Protein AF-A0A7R9U898-F1 (afdb_monomer)

Solvent-accessible surface area (backbone atoms only — not comparable to full-atom values): 15222 Å² total; per-residue (Å²): 130,81,53,74,74,53,30,48,31,47,65,43,50,52,34,41,43,41,56,64,50,46,52,57,54,66,48,64,79,53,58,57,95,91,36,80,57,96,66,88,34,61,46,77,67,46,58,69,45,66,84,69,72,97,46,80,83,50,76,76,49,80,68,76,80,86,44,70,46,44,35,54,50,41,27,48,43,41,51,29,46,49,24,60,43,44,36,68,60,40,59,40,87,90,77,69,43,72,75,40,64,53,30,80,33,74,36,70,40,35,67,65,62,96,55,75,70,51,43,49,35,12,48,56,56,24,55,72,77,61,23,36,78,83,74,71,72,52,92,79,70,74,68,47,44,39,80,76,72,40,49,43,67,58,44,33,48,53,42,50,76,46,41,81,68,35,66,76,64,44,73,33,45,73,66,73,80,78,72,92,57,98,76,66,77,86,62,68,85,53,50,63,56,49,50,52,52,51,51,51,50,52,51,50,52,50,52,53,51,50,52,53,52,50,52,51,53,51,51,51,51,52,40,62,74,68,69,63,83,81,80,58,75,72,72,62,49,57,64,54,50,53,52,53,52,53,57,54,53,58,58,53,59,60,62,74,74,109

Mean predicted aligned error: 15.47 Å

Sequence (258 aa):
VFTSSLRSLDPSGQVERVCTGERDWIDQCCWQDQKPTQLGRIVGEWTAAYDQKPSEDLENAALRPMTEARKNFLDSFVKAQMTVFEQPEEVNPQSGQVLTQDVSGWFFWNFKMETDIYREWDYLKGLQEGWIPRLPQQSKDNRMASEIFGSCDSIADEVYQHRHELLGVVKPFPPEAVDGDDNRIHADGQQGDYLARTMSTIIALAIVGCLCIIGVVYRMYYYHRMGDSRWSYERIKEPLRGARQAAHGAGEELKMSV

Secondary structure (DSSP, 8-state):
---HHHHT--HHHHHHHIIIIIHHHHHHTTEETTEE-SS---EEEE-S-SS----HHHHTS------HHHHHHHHHHHHHHHHHHTPPPEE-TTT--EEE-----EEES-S--S-GGGGGG-HHHHHHHTSS-----HHHH---HHHHH--HHHHHHHHHHTTTTTTTTS--SSPP---S-TT----HHHHHHHHHHHHHHHHHHHHHHHHHHHHHHHHHHHHHHTT-----THHHHHHHHHHHHHHHHHHHHTTS--

Radius of gyration: 27.64 Å; Cα contacts (8 Å, |Δi|>4): 246; chains: 1; bounding box: 56×44×92 Å

Foldseek 3Di:
DDDLVLLQDALLRLLVCLQPPVQVVQQPPADDPLDGDPDAAEAAEDWLDRNDDDDPVLLPPDQDDCDPLLLLSLLLSQLSNQQSQQDDFDADPVPRRTPGHGRPYYDYADCADPDSSPCRRHPVSNVVVVSHPDDDPCVPPVDGSCRVPNRSVVSSVVCVVCSVVNPPSRQHVVHPPPPVCPPDDPPPVVPVVVVVVVVVVVVVVVVVVVVVVVVVVVVVVVVVVVVPPDDDVVVVVVVVVVVVVVVVVVVVVVVVVD

Structure (mmCIF, N/CA/C/O backbone):
data_AF-A0A7R9U898-F1
#
_entry.id   AF-A0A7R9U898-F1
#
loop_
_atom_site.group_PDB
_atom_site.id
_atom_site.type_symbol
_atom_site.label_atom_id
_atom_site.label_alt_id
_atom_site.label_comp_id
_atom_site.label_asym_id
_atom_site.label_entity_id
_atom_site.label_seq_id
_atom_site.pdbx_PDB_ins_code
_atom_site.Cartn_x
_atom_site.Cartn_y
_atom_site.Cartn_z
_atom_site.occupancy
_atom_site.B_iso_or_equiv
_atom_site.auth_seq_id
_atom_site.auth_comp_id
_atom_site.auth_asym_id
_atom_site.auth_atom_id
_atom_site.pdbx_PDB_model_num
ATOM 1 N N . VAL A 1 1 ? -4.431 9.958 -2.697 1.00 48.97 1 VAL A N 1
ATOM 2 C CA . VAL A 1 1 ? -3.152 9.564 -2.063 1.00 48.97 1 VAL A CA 1
ATOM 3 C C . VAL A 1 1 ? -1.945 10.119 -2.839 1.00 48.97 1 VAL A C 1
ATOM 5 O O . VAL A 1 1 ? -1.052 9.389 -3.216 1.00 48.97 1 VAL A O 1
ATOM 8 N N . PHE A 1 2 ? -1.893 11.426 -3.130 1.00 55.31 2 PHE A N 1
ATOM 9 C CA . PHE A 1 2 ? -0.707 12.038 -3.762 1.00 55.31 2 PHE A CA 1
ATOM 10 C C . PHE A 1 2 ? -0.461 13.411 -3.155 1.00 55.31 2 PHE A C 1
ATOM 12 O O . PHE A 1 2 ? -0.766 14.444 -3.750 1.00 55.31 2 PHE A O 1
ATOM 19 N N . THR A 1 3 ? 0.031 13.423 -1.924 1.00 60.78 3 THR A N 1
ATOM 20 C CA . THR A 1 3 ? 0.528 14.646 -1.298 1.00 60.78 3 THR A CA 1
ATOM 21 C C . THR A 1 3 ? 2.020 14.771 -1.578 1.00 60.78 3 THR A C 1
ATOM 23 O O . THR A 1 3 ? 2.726 13.775 -1.738 1.00 60.78 3 THR A O 1
ATOM 26 N N . SER A 1 4 ? 2.530 16.001 -1.630 1.00 61.94 4 SER A N 1
ATOM 27 C CA . SER A 1 4 ? 3.974 16.251 -1.731 1.00 61.94 4 SER A CA 1
ATOM 28 C C . SER A 1 4 ? 4.762 15.555 -0.617 1.00 61.94 4 SER A C 1
ATOM 30 O O . SER A 1 4 ? 5.887 15.137 -0.855 1.00 61.94 4 SER A O 1
ATOM 32 N N . SER A 1 5 ? 4.146 15.365 0.554 1.00 70.00 5 SER A N 1
ATOM 33 C CA . SER A 1 5 ? 4.723 14.642 1.689 1.00 70.00 5 SER A CA 1
ATOM 34 C C . SER A 1 5 ? 4.905 13.141 1.465 1.00 70.00 5 SER A C 1
ATOM 36 O O . SER A 1 5 ? 5.774 12.557 2.094 1.00 70.00 5 SER A O 1
ATOM 38 N N . LEU A 1 6 ? 4.131 12.503 0.579 1.00 73.31 6 LEU A N 1
ATOM 39 C CA . L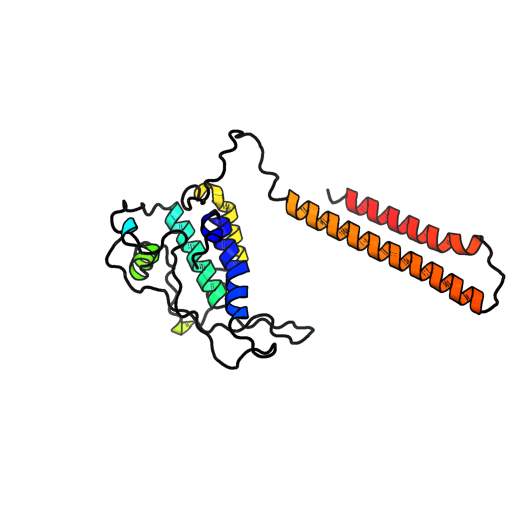EU A 1 6 ? 4.374 11.098 0.236 1.00 73.31 6 LEU A CA 1
ATOM 40 C C . LEU A 1 6 ? 5.612 10.967 -0.639 1.00 73.31 6 LEU A C 1
ATOM 42 O O . LEU A 1 6 ? 6.366 10.017 -0.504 1.00 73.31 6 LEU A O 1
ATOM 46 N N . ARG A 1 7 ? 5.879 11.949 -1.504 1.00 74.69 7 ARG A N 1
ATOM 47 C CA . ARG A 1 7 ? 7.035 11.888 -2.401 1.00 74.69 7 ARG A CA 1
ATOM 48 C C . ARG A 1 7 ? 8.369 11.928 -1.669 1.00 74.69 7 ARG A C 1
ATOM 50 O O . ARG A 1 7 ? 9.348 11.508 -2.262 1.00 74.69 7 ARG A O 1
ATOM 57 N N . SER A 1 8 ? 8.426 12.413 -0.431 1.00 81.44 8 SER A N 1
ATOM 58 C CA . SER A 1 8 ? 9.654 12.427 0.370 1.00 81.44 8 SER A CA 1
ATOM 59 C C . SER A 1 8 ? 9.931 11.115 1.104 1.00 81.44 8 SER A C 1
ATOM 61 O O . SER A 1 8 ? 10.972 11.012 1.737 1.00 81.44 8 SER A O 1
ATOM 63 N N . LEU A 1 9 ? 9.015 10.143 1.072 1.00 86.81 9 LEU A N 1
ATOM 64 C CA . LEU A 1 9 ? 9.160 8.900 1.828 1.00 86.81 9 LEU A CA 1
ATOM 65 C C . LEU A 1 9 ? 9.922 7.848 1.024 1.00 86.81 9 LEU A C 1
ATOM 67 O O . LEU A 1 9 ? 9.696 7.684 -0.178 1.00 86.81 9 LEU A O 1
ATOM 71 N N . ASP A 1 10 ? 10.780 7.110 1.718 1.00 90.06 10 ASP A N 1
ATOM 72 C CA . ASP A 1 10 ? 11.394 5.884 1.224 1.00 90.06 10 ASP A CA 1
ATOM 73 C C . ASP A 1 10 ? 10.371 4.719 1.214 1.00 90.06 10 ASP A C 1
ATOM 75 O O . ASP A 1 10 ? 9.236 4.892 1.670 1.00 90.06 10 ASP A O 1
ATOM 79 N N . PRO A 1 11 ? 10.711 3.532 0.673 1.00 92.12 11 PRO A N 1
ATOM 80 C CA . PRO A 1 11 ? 9.790 2.393 0.630 1.00 92.12 11 PRO A CA 1
ATOM 81 C C . PRO A 1 11 ? 9.158 2.037 1.986 1.00 92.12 11 PRO A C 1
ATOM 83 O O . PRO A 1 11 ? 7.948 1.823 2.052 1.00 92.12 11 PRO A O 1
ATOM 86 N N . SER A 1 12 ? 9.943 2.014 3.068 1.00 92.56 12 SER A N 1
ATOM 87 C CA . SER A 1 12 ? 9.430 1.755 4.421 1.00 92.56 12 SER A CA 1
ATOM 88 C C . SER A 1 12 ? 8.445 2.826 4.871 1.00 92.56 12 SER A C 1
ATOM 90 O O . SER A 1 12 ? 7.347 2.495 5.312 1.00 92.56 12 SER A O 1
ATOM 92 N N . GLY A 1 13 ? 8.782 4.100 4.677 1.00 91.44 13 GLY A N 1
ATOM 93 C CA . GLY A 1 13 ? 7.931 5.223 5.041 1.00 91.44 13 GLY A CA 1
ATOM 94 C C . GLY A 1 13 ? 6.614 5.240 4.267 1.00 91.44 13 GLY A C 1
ATOM 95 O O . GLY A 1 13 ? 5.584 5.590 4.839 1.00 91.44 13 GLY A O 1
ATOM 96 N N . GLN A 1 14 ? 6.600 4.820 2.993 1.00 91.75 14 GLN A N 1
ATOM 97 C CA . GLN A 1 14 ? 5.349 4.676 2.231 1.00 91.75 14 GLN A CA 1
ATOM 98 C C . GLN A 1 14 ? 4.409 3.663 2.897 1.00 91.75 14 GLN A C 1
ATOM 100 O O . GLN A 1 14 ? 3.230 3.953 3.090 1.00 91.75 14 GLN A O 1
ATOM 105 N N . VAL A 1 15 ? 4.929 2.487 3.263 1.00 93.94 15 VAL A N 1
ATOM 106 C CA . VAL A 1 15 ? 4.143 1.410 3.885 1.00 93.94 15 VAL A CA 1
ATOM 107 C C . VAL A 1 15 ? 3.688 1.808 5.288 1.00 93.94 15 VAL A C 1
ATOM 109 O O . VAL A 1 15 ? 2.506 1.688 5.606 1.00 93.94 15 VAL A O 1
ATOM 112 N N . GLU A 1 16 ? 4.582 2.374 6.096 1.00 91.81 16 GLU A N 1
ATOM 113 C CA . GLU A 1 16 ? 4.259 2.880 7.433 1.00 91.81 16 GLU A CA 1
ATOM 114 C C . GLU A 1 16 ? 3.167 3.957 7.380 1.00 91.81 16 GLU A C 1
ATOM 116 O O . GLU A 1 16 ? 2.237 3.961 8.192 1.00 91.81 16 GLU A O 1
ATOM 121 N N . ARG A 1 17 ? 3.224 4.850 6.383 1.00 90.19 17 ARG A N 1
ATOM 122 C CA . ARG A 1 17 ? 2.216 5.894 6.200 1.00 90.19 17 ARG A CA 1
ATOM 123 C C . ARG A 1 17 ? 0.845 5.330 5.837 1.00 90.19 17 ARG A C 1
ATOM 1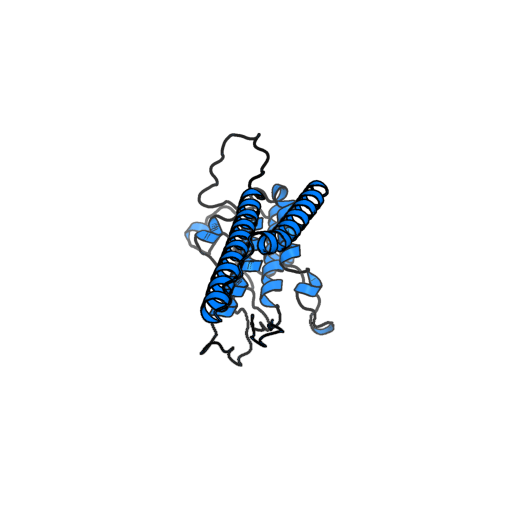25 O O . ARG A 1 17 ? -0.150 5.927 6.246 1.00 90.19 17 ARG A O 1
ATOM 132 N N . VAL A 1 18 ? 0.768 4.215 5.114 1.00 91.19 18 VAL A N 1
ATOM 133 C CA . VAL A 1 18 ? -0.501 3.500 4.896 1.00 91.19 18 VAL A CA 1
ATOM 134 C C . VAL A 1 18 ? -1.001 2.928 6.217 1.00 91.19 18 VAL A C 1
ATOM 136 O O . VAL A 1 18 ? -2.126 3.225 6.619 1.00 91.19 18 VAL A O 1
ATOM 139 N N . CYS A 1 19 ? -0.147 2.184 6.923 1.00 89.25 19 CYS A N 1
ATOM 140 C CA . CYS A 1 19 ? -0.518 1.486 8.154 1.00 89.25 19 CYS A CA 1
ATOM 141 C C . CYS A 1 19 ? -0.997 2.417 9.270 1.00 89.25 19 CYS A C 1
ATOM 143 O O . CYS A 1 19 ? -1.940 2.084 9.980 1.00 89.25 19 CYS A O 1
ATOM 145 N N . THR A 1 20 ? -0.379 3.589 9.408 1.00 84.12 20 THR A N 1
ATOM 146 C CA . THR A 1 20 ? -0.712 4.555 10.466 1.00 84.12 20 THR A CA 1
ATOM 147 C C . THR A 1 20 ? -1.647 5.659 9.986 1.00 84.12 20 THR A C 1
ATOM 149 O O . THR A 1 20 ? -2.494 6.138 10.728 1.00 84.12 20 THR A O 1
ATOM 152 N N . GLY A 1 21 ? -1.482 6.104 8.742 1.00 78.94 21 GLY A N 1
ATOM 153 C CA . GLY A 1 21 ? -1.992 7.390 8.289 1.00 78.94 21 GLY A CA 1
ATOM 154 C C . GLY A 1 21 ? -3.235 7.343 7.419 1.00 78.94 21 GLY A C 1
ATOM 155 O O . GLY A 1 21 ? -3.976 8.328 7.389 1.00 78.94 21 GLY A O 1
ATOM 156 N N . GLU A 1 22 ? -3.460 6.255 6.681 1.00 77.94 22 GLU A N 1
ATOM 157 C CA . GLU A 1 22 ? -4.655 6.139 5.841 1.00 77.94 22 GLU A CA 1
ATOM 158 C C . GLU A 1 22 ? -5.894 5.771 6.647 1.00 77.94 22 GLU A C 1
ATOM 160 O O . GLU A 1 22 ? -6.980 6.266 6.337 1.00 77.94 22 GLU A O 1
ATOM 165 N N . ARG A 1 23 ? -5.734 4.998 7.727 1.00 76.25 23 ARG A N 1
ATOM 166 C CA . ARG A 1 23 ? -6.845 4.664 8.621 1.00 76.25 23 ARG A CA 1
ATOM 167 C C . ARG A 1 23 ? -7.476 5.915 9.229 1.00 76.25 23 ARG A C 1
ATOM 169 O O . ARG A 1 23 ? -8.680 6.117 9.088 1.00 76.25 23 ARG A O 1
ATOM 176 N N . ASP A 1 24 ? -6.651 6.813 9.764 1.00 77.12 24 ASP A N 1
ATOM 177 C CA . ASP A 1 24 ? -7.097 8.098 10.313 1.00 77.12 24 ASP A CA 1
ATOM 178 C C . ASP A 1 24 ? -7.915 8.917 9.305 1.00 77.12 24 ASP A C 1
ATOM 180 O O . ASP A 1 24 ? -8.901 9.566 9.661 1.00 77.12 24 ASP A O 1
ATOM 184 N N . TRP A 1 25 ? -7.514 8.904 8.030 1.00 76.62 25 TRP A N 1
ATOM 185 C CA . TRP A 1 25 ? -8.212 9.641 6.979 1.00 76.62 25 TRP A CA 1
ATOM 186 C C . TRP A 1 25 ? -9.576 9.024 6.647 1.00 76.62 25 TRP A C 1
ATOM 188 O O . TRP A 1 25 ? -10.564 9.755 6.514 1.00 76.62 25 TRP A O 1
ATOM 198 N N . ILE A 1 26 ? -9.646 7.692 6.560 1.00 76.38 26 ILE A N 1
ATOM 199 C CA . ILE A 1 26 ? -10.902 6.954 6.359 1.00 76.38 26 ILE A CA 1
ATOM 200 C C . ILE A 1 26 ? -11.871 7.238 7.509 1.00 76.38 26 ILE A C 1
ATOM 202 O O . ILE A 1 26 ? -13.063 7.475 7.283 1.00 76.38 26 ILE A O 1
ATOM 206 N N . ASP A 1 27 ? -11.361 7.261 8.738 1.00 75.44 27 ASP A N 1
ATOM 207 C CA . ASP A 1 27 ? -12.185 7.506 9.908 1.00 75.44 27 ASP A CA 1
ATOM 208 C C . ASP A 1 27 ? -12.706 8.947 9.928 1.00 75.44 27 ASP A C 1
ATOM 210 O O . ASP A 1 27 ? -13.905 9.134 10.123 1.00 75.44 27 ASP A O 1
ATOM 214 N N . GLN A 1 28 ? -11.884 9.959 9.626 1.00 74.56 28 GLN A N 1
ATOM 215 C CA . GLN A 1 28 ? -12.272 11.381 9.671 1.00 74.56 28 GLN A CA 1
ATOM 216 C C . GLN A 1 28 ? -13.464 11.768 8.779 1.00 74.56 28 GLN A C 1
ATOM 218 O O . GLN A 1 28 ? -14.231 12.658 9.149 1.00 74.56 28 GLN A O 1
ATOM 223 N N . CYS A 1 29 ? -13.640 11.139 7.614 1.00 67.25 29 CYS A N 1
ATOM 224 C CA . CYS A 1 29 ? -14.562 11.628 6.580 1.00 67.25 29 CYS A CA 1
ATOM 225 C C . CYS A 1 29 ? -16.055 11.567 6.971 1.00 67.25 29 CYS A C 1
ATOM 227 O O . CYS A 1 29 ? -16.883 12.216 6.331 1.00 67.25 29 CYS A O 1
ATOM 229 N N . CYS A 1 30 ? -16.427 10.782 7.989 1.00 63.34 30 CYS A N 1
ATOM 230 C CA . CYS A 1 30 ? -17.813 10.318 8.122 1.00 63.34 30 CYS A CA 1
ATOM 231 C C . CYS A 1 30 ? -18.296 10.177 9.581 1.00 63.34 30 CYS A C 1
ATOM 233 O O . CYS A 1 30 ? -19.089 9.282 9.902 1.00 63.34 30 CYS A O 1
ATOM 235 N N . TRP A 1 31 ? -17.828 11.062 10.463 1.00 69.19 31 TRP A N 1
ATOM 236 C CA . TRP A 1 31 ? -18.388 11.256 11.804 1.00 69.19 31 TRP A CA 1
ATOM 237 C C . TRP A 1 31 ? -19.426 12.378 11.790 1.00 69.19 31 TRP A C 1
ATOM 239 O O . TRP A 1 31 ? -19.152 13.474 11.304 1.00 69.19 31 TRP A O 1
ATOM 249 N N . GLN A 1 32 ? -20.597 12.131 12.376 1.00 63.41 32 GLN A N 1
ATOM 250 C CA . GLN A 1 32 ? -21.580 13.175 12.664 1.00 63.41 32 GLN A CA 1
ATOM 251 C C . GLN A 1 32 ? -21.751 13.265 14.178 1.00 63.41 32 GLN A C 1
ATOM 253 O O . GLN A 1 32 ? -22.083 12.272 14.820 1.00 63.41 32 GLN A O 1
ATOM 258 N N . ASP A 1 33 ? -21.467 14.433 14.756 1.00 66.69 33 ASP A N 1
ATOM 259 C CA . ASP A 1 33 ? -21.563 14.682 16.203 1.00 66.69 33 ASP A CA 1
ATOM 260 C C . ASP A 1 33 ? -20.851 13.614 17.061 1.00 66.69 33 ASP A C 1
ATOM 262 O O . ASP A 1 33 ? -21.392 13.128 18.055 1.00 66.69 33 ASP A O 1
ATOM 266 N N . GLN A 1 34 ? -19.635 13.221 16.652 1.00 63.12 34 GLN A N 1
ATOM 267 C CA . GLN A 1 34 ? -18.828 12.175 17.306 1.00 63.12 34 GLN A CA 1
ATOM 268 C C . GLN A 1 34 ? -19.500 10.794 17.367 1.00 63.12 34 GLN A C 1
ATOM 270 O O . GLN A 1 34 ? -19.150 9.965 18.207 1.00 63.12 34 GLN A O 1
ATOM 275 N N . LYS A 1 35 ? -20.433 10.511 16.450 1.00 65.75 35 LYS A N 1
ATOM 276 C CA . LYS A 1 35 ? -20.975 9.169 16.238 1.00 65.75 35 LYS A CA 1
ATOM 277 C C . LYS A 1 35 ? -20.687 8.659 14.825 1.00 65.75 35 LYS A C 1
ATOM 279 O O . LYS A 1 35 ? -20.745 9.443 13.869 1.00 65.75 35 LYS A O 1
ATOM 284 N N . PRO A 1 36 ? -20.398 7.355 14.686 1.00 66.81 36 PRO A N 1
ATOM 285 C CA . PRO A 1 36 ? -20.315 6.719 13.385 1.00 66.81 36 PRO A CA 1
ATOM 286 C C . PRO A 1 36 ? -21.678 6.773 12.685 1.00 66.81 36 PRO A C 1
ATOM 288 O O . PRO A 1 36 ? -22.732 6.621 13.308 1.00 66.81 36 PRO A O 1
ATOM 291 N N . THR A 1 37 ? -21.664 7.027 11.380 1.00 67.00 37 THR A N 1
ATOM 292 C CA . THR A 1 37 ? -22.863 6.941 10.539 1.00 67.00 37 THR A CA 1
ATOM 293 C C . THR A 1 37 ? -23.211 5.466 10.309 1.00 67.00 37 THR A C 1
ATOM 295 O O . THR A 1 37 ? -22.321 4.643 10.150 1.00 67.00 37 THR A O 1
ATOM 298 N N . GLN A 1 38 ? -24.500 5.102 10.266 1.00 67.62 38 GLN A N 1
ATOM 299 C CA . GLN A 1 38 ? -24.945 3.702 10.080 1.00 67.62 38 GLN A CA 1
ATOM 300 C C . GLN A 1 38 ? -24.773 3.169 8.640 1.00 67.62 38 GLN A C 1
ATOM 302 O O . GLN A 1 38 ? -25.411 2.191 8.252 1.00 67.62 38 GLN A O 1
ATOM 307 N N . LEU A 1 39 ? -23.974 3.837 7.809 1.00 70.06 39 LEU A N 1
ATOM 308 C CA . LEU A 1 39 ? -23.770 3.461 6.415 1.00 70.06 39 LEU A CA 1
ATOM 309 C C . LEU A 1 39 ? -22.556 2.536 6.312 1.00 70.06 39 LEU A C 1
ATOM 311 O O . LEU A 1 39 ? -21.482 2.878 6.800 1.00 70.06 39 LEU A O 1
ATOM 315 N N . GLY A 1 40 ? -22.730 1.393 5.642 1.00 73.56 40 GLY A N 1
ATOM 316 C CA . GLY A 1 40 ? -21.613 0.530 5.257 1.00 73.56 40 GLY 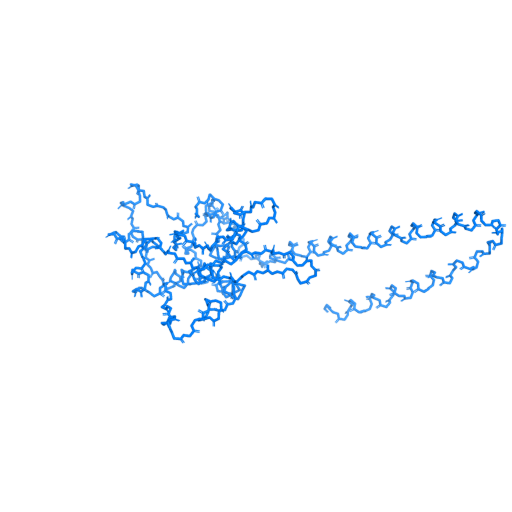A CA 1
ATOM 317 C C . GLY A 1 40 ? -20.632 1.284 4.357 1.00 73.56 40 GLY A C 1
ATOM 318 O O . GLY A 1 40 ? -21.038 2.142 3.566 1.00 73.56 40 GLY A O 1
ATOM 319 N N . ARG A 1 41 ? -19.339 0.988 4.499 1.00 79.88 41 ARG A N 1
ATOM 320 C CA . ARG A 1 41 ? -18.260 1.767 3.881 1.00 79.88 41 ARG A CA 1
ATOM 321 C C . ARG A 1 41 ? -17.480 0.934 2.894 1.00 79.88 41 ARG A C 1
ATOM 323 O O . ARG A 1 41 ? -17.262 -0.246 3.118 1.00 79.88 41 ARG A O 1
ATOM 330 N N . ILE A 1 42 ? -17.019 1.579 1.833 1.00 86.81 42 ILE A N 1
ATOM 331 C CA . ILE A 1 42 ? -16.091 0.987 0.877 1.00 86.81 42 ILE A CA 1
ATOM 332 C C . ILE A 1 42 ? -15.041 2.024 0.486 1.00 86.81 42 ILE A C 1
ATOM 334 O O . ILE A 1 42 ? -15.359 3.209 0.345 1.00 86.81 42 ILE A O 1
ATOM 338 N N . VAL A 1 43 ? -13.804 1.590 0.262 1.00 89.69 43 VAL A N 1
ATOM 339 C CA . VAL A 1 43 ? -12.800 2.418 -0.417 1.00 89.69 43 VAL A CA 1
ATOM 340 C C . VAL A 1 43 ? -13.068 2.331 -1.915 1.00 89.69 43 VAL A C 1
ATOM 342 O O . VAL A 1 43 ? -12.703 1.360 -2.571 1.00 89.69 43 VAL A O 1
ATOM 345 N N . GLY A 1 44 ? -13.779 3.327 -2.447 1.00 90.81 44 GLY A N 1
ATOM 346 C CA . GLY A 1 44 ? -14.255 3.309 -3.833 1.00 90.81 44 GLY A CA 1
ATOM 347 C C . GLY A 1 44 ? -13.151 3.390 -4.889 1.00 90.81 44 GLY A C 1
ATOM 348 O O . GLY A 1 44 ? -13.353 2.912 -5.999 1.00 90.81 44 GLY A O 1
ATOM 349 N N . GLU A 1 45 ? -12.001 3.979 -4.557 1.00 91.12 45 GLU A N 1
ATOM 350 C CA . GLU A 1 45 ? -10.864 4.114 -5.468 1.00 91.12 45 GLU A CA 1
ATOM 351 C C . GLU A 1 45 ? -9.552 4.133 -4.675 1.00 91.12 45 GLU A C 1
ATOM 353 O O . GLU A 1 45 ? -9.363 4.969 -3.789 1.00 91.12 45 GLU A O 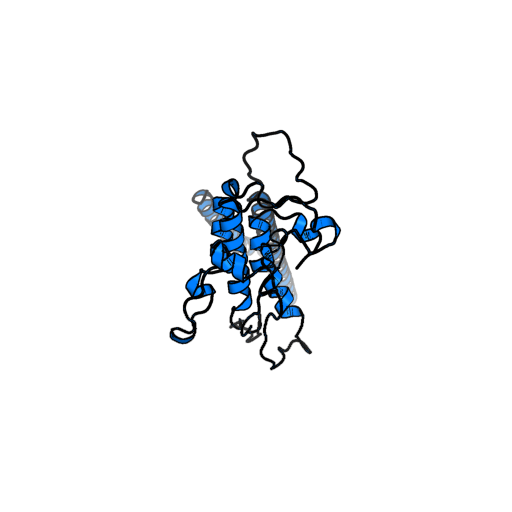1
ATOM 358 N N . TRP A 1 46 ? -8.625 3.242 -5.018 1.00 92.62 46 TRP A N 1
ATOM 359 C CA . TRP A 1 46 ? -7.237 3.265 -4.546 1.00 92.62 46 TRP A CA 1
ATOM 360 C C . TRP A 1 46 ? -6.309 2.646 -5.592 1.00 92.62 46 TRP A C 1
ATOM 362 O O . TRP A 1 46 ? -6.771 1.946 -6.487 1.00 92.62 46 TRP A O 1
ATOM 372 N N . THR A 1 47 ? -5.006 2.909 -5.520 1.00 94.12 47 THR A N 1
ATOM 373 C CA . THR A 1 47 ? -4.043 2.480 -6.551 1.00 94.12 47 THR A CA 1
ATOM 374 C C . THR A 1 47 ? -2.736 2.054 -5.889 1.00 94.12 47 THR A C 1
ATOM 376 O O . THR A 1 47 ? -2.432 2.527 -4.797 1.00 94.12 47 THR A O 1
ATOM 379 N N . ALA A 1 48 ? -1.900 1.262 -6.563 1.00 94.50 48 ALA A N 1
ATOM 380 C CA . ALA A 1 48 ? -0.551 0.971 -6.066 1.00 94.50 48 ALA A CA 1
ATOM 381 C C . ALA A 1 48 ? 0.467 2.082 -6.394 1.00 94.50 48 ALA A C 1
ATOM 383 O O . ALA A 1 48 ? 1.660 1.941 -6.125 1.00 94.50 48 ALA A O 1
ATOM 384 N N . ALA A 1 49 ? 0.028 3.180 -7.014 1.00 91.06 49 ALA A N 1
ATOM 385 C CA . ALA A 1 49 ? 0.911 4.250 -7.434 1.00 91.06 49 ALA A CA 1
ATOM 386 C C . ALA A 1 49 ? 1.248 5.177 -6.262 1.00 91.06 49 ALA A C 1
ATOM 388 O O . ALA A 1 49 ? 0.367 5.713 -5.597 1.00 91.06 49 ALA A O 1
ATOM 389 N N . TYR A 1 50 ? 2.547 5.382 -6.047 1.00 86.69 50 TYR A N 1
ATOM 390 C CA . TYR A 1 50 ? 3.092 6.101 -4.892 1.00 86.69 50 TYR A CA 1
ATOM 391 C C . TYR A 1 50 ? 3.791 7.416 -5.282 1.00 86.69 50 TYR A C 1
ATOM 393 O O . TYR A 1 50 ? 3.801 8.377 -4.516 1.00 86.69 50 TYR A O 1
ATOM 401 N N . ASP A 1 51 ? 4.335 7.510 -6.501 1.00 83.06 51 ASP A N 1
ATOM 402 C CA . ASP A 1 51 ? 5.105 8.675 -6.961 1.00 83.06 51 ASP A CA 1
ATOM 403 C C . ASP A 1 51 ? 4.657 9.260 -8.314 1.00 83.06 51 ASP A C 1
ATOM 405 O O . ASP A 1 51 ? 5.028 10.390 -8.649 1.00 83.06 51 ASP A O 1
ATOM 409 N N . GLN A 1 52 ? 3.815 8.550 -9.072 1.00 80.00 52 GLN A N 1
ATOM 410 C CA . GLN A 1 52 ? 3.359 8.953 -10.405 1.00 80.00 52 GLN A CA 1
ATOM 411 C C . GLN A 1 52 ? 1.838 9.073 -10.501 1.00 80.00 52 GLN A C 1
ATOM 413 O O . GLN A 1 52 ? 1.098 8.155 -10.151 1.00 80.00 52 GLN A O 1
ATOM 418 N N . LYS A 1 53 ? 1.387 10.190 -11.079 1.00 82.62 53 LYS A N 1
ATOM 419 C CA . LYS A 1 53 ? 0.003 10.404 -11.508 1.00 82.62 53 LYS A CA 1
ATOM 420 C C . LYS A 1 53 ? -0.031 10.481 -13.037 1.00 82.62 53 LYS A C 1
ATOM 422 O O . LYS A 1 53 ? 0.861 11.122 -13.584 1.00 82.62 53 LYS A O 1
ATOM 427 N N . PRO A 1 54 ? -1.042 9.909 -13.712 1.00 83.25 54 PRO A N 1
ATOM 428 C CA . PRO A 1 54 ? -1.233 10.107 -15.139 1.00 83.25 54 PRO A CA 1
ATOM 429 C C . PRO A 1 54 ? -1.225 11.590 -15.526 1.00 83.25 54 PRO A C 1
ATOM 431 O O . PRO A 1 54 ? -1.964 12.392 -14.947 1.00 83.25 54 PRO A O 1
ATOM 434 N N . SER A 1 55 ? -0.359 11.945 -16.475 1.00 84.50 55 SER A N 1
ATOM 435 C CA . SER A 1 55 ? -0.220 13.293 -17.030 1.00 84.50 55 SER A CA 1
ATOM 436 C C . SER A 1 55 ? 0.403 13.244 -18.425 1.00 84.50 55 SER A C 1
ATOM 438 O O . SER A 1 55 ? 1.217 12.366 -18.700 1.00 84.50 55 SER A O 1
ATOM 440 N N . GLU A 1 56 ? 0.112 14.233 -19.269 1.00 82.38 56 GLU A N 1
ATOM 441 C CA . GLU A 1 56 ? 0.679 14.328 -20.627 1.00 82.38 56 GLU A CA 1
ATOM 442 C C . GLU A 1 56 ? 2.221 14.261 -20.623 1.00 82.38 56 GLU A C 1
ATOM 444 O O . GLU A 1 56 ? 2.827 13.573 -21.444 1.00 82.38 56 GLU A O 1
ATOM 449 N N . ASP A 1 57 ? 2.866 14.881 -19.627 1.00 78.69 57 ASP A N 1
ATOM 450 C CA . ASP A 1 57 ? 4.329 14.865 -19.472 1.00 78.69 57 ASP A CA 1
ATOM 451 C C . ASP A 1 57 ? 4.913 13.458 -19.273 1.00 78.69 57 ASP A C 1
ATOM 453 O O . ASP A 1 57 ? 6.044 13.180 -19.678 1.00 78.69 57 ASP A O 1
ATOM 457 N N . LEU A 1 58 ? 4.160 12.560 -18.629 1.00 80.62 58 LEU A N 1
ATOM 458 C CA . LEU A 1 58 ? 4.621 11.211 -18.322 1.00 80.62 58 LEU A CA 1
ATOM 459 C C . LEU A 1 58 ? 4.274 10.217 -19.429 1.00 80.62 58 LEU A C 1
ATOM 461 O O . LEU A 1 58 ? 4.948 9.199 -19.522 1.00 80.62 58 LEU A O 1
ATOM 465 N N . GLU A 1 59 ? 3.322 10.516 -20.316 1.00 80.44 59 GLU A N 1
ATOM 466 C CA . GLU A 1 59 ? 2.943 9.634 -21.435 1.00 80.44 59 GLU A CA 1
ATOM 467 C C . GLU A 1 59 ? 4.087 9.361 -22.419 1.00 80.44 59 GLU A C 1
ATOM 469 O O . GLU A 1 59 ? 4.081 8.344 -23.108 1.00 80.44 59 GLU A O 1
ATOM 474 N N . ASN A 1 60 ? 5.094 10.235 -22.449 1.00 82.94 60 ASN A N 1
ATOM 475 C CA . ASN A 1 60 ? 6.292 10.077 -23.274 1.00 82.94 60 ASN A CA 1
ATOM 476 C C . ASN A 1 60 ? 7.531 9.666 -22.460 1.00 82.94 60 ASN A C 1
ATOM 478 O O . ASN A 1 60 ? 8.642 9.618 -22.994 1.00 82.94 60 ASN A O 1
ATOM 482 N N . ALA A 1 61 ? 7.373 9.397 -21.161 1.00 83.94 61 ALA A N 1
ATOM 483 C CA . ALA A 1 61 ? 8.480 9.010 -20.301 1.00 83.94 61 ALA A CA 1
ATOM 484 C C . ALA A 1 61 ? 8.975 7.594 -20.624 1.00 83.94 61 ALA A C 1
ATOM 486 O O . ALA A 1 61 ? 8.230 6.715 -21.060 1.00 83.94 61 ALA A O 1
ATOM 487 N N . ALA A 1 62 ? 10.258 7.350 -20.353 1.00 87.00 62 ALA A N 1
ATOM 488 C CA . ALA A 1 62 ? 10.812 6.010 -20.451 1.00 87.00 62 ALA A CA 1
ATOM 489 C C . ALA A 1 62 ? 10.132 5.074 -19.441 1.00 87.00 62 ALA A C 1
ATOM 491 O O . ALA A 1 62 ? 9.985 5.406 -18.260 1.00 87.00 62 ALA A O 1
ATOM 492 N N . LEU A 1 63 ? 9.772 3.875 -19.903 1.00 89.19 63 LEU A N 1
ATOM 493 C CA . LEU A 1 63 ? 9.200 2.840 -19.055 1.00 89.19 63 LEU A CA 1
ATOM 494 C C . LEU A 1 63 ? 10.177 2.482 -17.930 1.00 89.19 63 LEU A C 1
ATOM 496 O O . LEU A 1 63 ? 11.257 1.937 -18.167 1.00 89.19 63 LEU A O 1
ATOM 500 N N . ARG A 1 64 ? 9.782 2.755 -16.684 1.00 87.81 64 ARG A N 1
ATOM 501 C CA . ARG A 1 64 ? 10.557 2.345 -15.508 1.00 87.81 64 ARG A CA 1
ATOM 502 C C . ARG A 1 64 ? 10.554 0.814 -15.422 1.00 87.81 64 ARG A C 1
ATOM 504 O O . ARG A 1 64 ? 9.457 0.261 -15.412 1.00 87.81 64 ARG A O 1
ATOM 511 N N . PRO A 1 65 ? 11.694 0.115 -15.295 1.00 91.88 65 PRO A N 1
ATOM 512 C CA . PRO A 1 65 ? 11.716 -1.347 -15.230 1.00 91.88 65 PRO A CA 1
ATOM 513 C C . PRO A 1 65 ? 10.979 -1.877 -13.992 1.00 91.88 65 PRO A C 1
ATOM 515 O O . PRO A 1 65 ? 10.969 -1.241 -12.937 1.00 91.88 65 PRO A O 1
ATOM 518 N N . MET A 1 66 ? 10.348 -3.047 -14.120 1.00 93.88 66 MET A N 1
ATOM 519 C CA . MET A 1 66 ? 9.760 -3.771 -12.985 1.00 93.88 66 MET A CA 1
ATOM 520 C C . MET A 1 66 ? 10.779 -4.773 -12.446 1.00 93.88 66 MET A C 1
ATOM 522 O O . MET A 1 66 ? 10.753 -5.952 -12.793 1.00 93.88 66 MET A O 1
ATOM 526 N N . THR A 1 67 ? 11.739 -4.252 -11.682 1.00 95.31 67 THR A N 1
ATOM 527 C CA . THR A 1 67 ? 12.757 -5.051 -10.991 1.00 95.31 67 THR A CA 1
ATOM 528 C C . THR A 1 67 ? 12.125 -5.873 -9.872 1.00 95.31 67 THR A C 1
ATOM 530 O O . THR A 1 67 ? 11.030 -5.553 -9.414 1.00 95.31 67 THR A O 1
ATOM 533 N N . GLU A 1 68 ? 12.828 -6.899 -9.394 1.00 95.56 68 GLU A N 1
ATOM 534 C CA . GLU A 1 68 ? 12.339 -7.720 -8.279 1.00 95.56 68 GLU A CA 1
ATOM 535 C C . GLU A 1 68 ? 12.106 -6.886 -7.013 1.00 95.56 68 GLU A C 1
ATOM 537 O O . GLU A 1 68 ? 11.038 -6.955 -6.419 1.00 95.56 68 GLU A O 1
ATOM 542 N N . ALA A 1 69 ? 13.039 -5.987 -6.681 1.00 95.56 69 ALA A N 1
ATOM 543 C CA . ALA A 1 69 ? 12.884 -5.053 -5.566 1.00 95.56 69 ALA A CA 1
ATOM 544 C C . ALA A 1 69 ? 11.606 -4.203 -5.678 1.00 95.56 69 ALA A C 1
ATOM 546 O O . ALA A 1 69 ? 10.892 -4.012 -4.696 1.00 95.56 69 ALA A O 1
ATOM 547 N N . ARG A 1 70 ? 11.271 -3.721 -6.884 1.00 94.75 70 ARG A N 1
ATOM 548 C CA . ARG A 1 70 ? 10.046 -2.940 -7.097 1.00 94.75 70 ARG A CA 1
ATOM 549 C C . ARG A 1 70 ? 8.793 -3.794 -6.959 1.00 94.75 70 ARG A C 1
ATOM 551 O O . ARG A 1 70 ? 7.820 -3.315 -6.393 1.00 94.75 70 ARG A O 1
ATOM 558 N N . LYS A 1 71 ? 8.815 -5.038 -7.447 1.00 96.19 71 LYS A N 1
ATOM 559 C CA . LYS A 1 71 ? 7.697 -5.971 -7.261 1.00 96.19 71 LYS A CA 1
ATOM 560 C C . LYS A 1 71 ? 7.462 -6.272 -5.789 1.00 96.19 71 LYS A C 1
ATOM 562 O O . LYS A 1 71 ? 6.325 -6.172 -5.355 1.00 96.19 71 LYS A O 1
ATOM 567 N N . ASN A 1 72 ? 8.525 -6.574 -5.045 1.00 96.25 72 ASN A N 1
ATOM 568 C CA . ASN A 1 72 ? 8.446 -6.880 -3.618 1.00 96.25 72 ASN A CA 1
ATOM 569 C C . ASN A 1 72 ? 7.908 -5.682 -2.831 1.00 96.25 72 ASN A C 1
ATOM 571 O O . ASN A 1 72 ? 6.993 -5.834 -2.032 1.00 96.25 72 ASN A O 1
ATOM 575 N N . PHE A 1 73 ? 8.400 -4.475 -3.125 1.00 96.25 73 PHE A N 1
ATOM 576 C CA . PHE A 1 73 ? 7.848 -3.259 -2.533 1.00 96.25 73 PHE A CA 1
ATOM 577 C C . PHE A 1 73 ? 6.358 -3.077 -2.853 1.00 96.25 73 PHE A C 1
ATOM 579 O O . PHE A 1 73 ? 5.569 -2.843 -1.942 1.00 96.25 73 PHE A O 1
ATOM 586 N N . LEU A 1 74 ? 5.965 -3.179 -4.128 1.00 96.81 74 LEU A N 1
ATOM 587 C CA . LEU A 1 74 ? 4.570 -3.004 -4.541 1.00 96.81 74 LEU A CA 1
ATOM 588 C C . LEU A 1 74 ? 3.652 -4.062 -3.918 1.00 96.81 74 LEU A C 1
ATOM 590 O O . LEU A 1 74 ? 2.552 -3.716 -3.503 1.00 96.81 74 LEU A O 1
ATOM 594 N N . ASP A 1 75 ? 4.112 -5.307 -3.801 1.00 97.19 75 ASP A N 1
ATOM 595 C CA . ASP A 1 75 ? 3.389 -6.387 -3.127 1.00 97.19 75 ASP A CA 1
ATOM 596 C C . ASP A 1 75 ? 3.139 -6.056 -1.651 1.00 97.19 75 ASP A C 1
ATOM 598 O O . ASP A 1 75 ? 1.988 -6.068 -1.210 1.00 97.19 75 ASP A O 1
ATOM 602 N N . SER A 1 76 ? 4.167 -5.651 -0.900 1.00 97.00 76 SER A N 1
ATOM 603 C CA . SER A 1 76 ? 4.000 -5.220 0.495 1.00 97.00 76 SER A CA 1
ATOM 604 C C . SER A 1 76 ? 3.115 -3.976 0.618 1.00 97.00 76 SER A C 1
ATOM 606 O O . SER A 1 76 ? 2.238 -3.921 1.480 1.00 97.00 76 SER A O 1
ATOM 608 N N . PHE A 1 77 ? 3.283 -2.992 -0.267 1.00 96.00 77 PHE A N 1
ATOM 609 C CA . PHE A 1 77 ? 2.500 -1.755 -0.268 1.00 96.00 77 PHE A CA 1
ATOM 610 C C . PHE A 1 77 ? 1.012 -2.003 -0.554 1.00 96.00 77 PHE A C 1
ATOM 612 O O . PHE A 1 77 ? 0.136 -1.407 0.075 1.00 96.00 77 PHE A O 1
ATOM 619 N N . VAL A 1 78 ? 0.710 -2.917 -1.475 1.00 96.44 78 VAL A N 1
ATOM 620 C CA . VAL A 1 78 ? -0.652 -3.355 -1.787 1.00 96.44 78 VAL A CA 1
ATOM 621 C C . VAL A 1 78 ? -1.251 -4.157 -0.632 1.00 96.44 78 VAL A C 1
ATOM 623 O O . VAL A 1 78 ? -2.385 -3.887 -0.234 1.00 96.44 78 VAL A O 1
ATOM 626 N N . LYS A 1 79 ? -0.504 -5.108 -0.058 1.00 96.06 79 LYS A N 1
ATOM 627 C CA . LYS A 1 79 ? -0.953 -5.886 1.107 1.00 96.06 79 LYS A CA 1
ATOM 628 C C . LYS A 1 79 ? -1.283 -4.984 2.292 1.00 96.06 79 LYS A C 1
ATOM 630 O O . LYS A 1 79 ? -2.308 -5.200 2.934 1.00 96.06 79 LYS A O 1
ATOM 635 N N . ALA A 1 80 ? -0.462 -3.966 2.554 1.00 95.31 80 ALA A N 1
ATOM 636 C CA . ALA A 1 80 ? -0.705 -2.990 3.612 1.00 95.31 80 ALA A CA 1
ATOM 637 C C . ALA A 1 80 ? -2.023 -2.231 3.388 1.00 95.31 80 ALA A C 1
ATOM 639 O O . ALA A 1 80 ? -2.863 -2.195 4.284 1.00 95.31 80 ALA A O 1
ATOM 640 N N . GLN A 1 81 ? -2.252 -1.711 2.176 1.00 94.25 81 GLN A N 1
ATOM 641 C CA . GLN A 1 81 ? -3.497 -1.015 1.823 1.00 94.25 81 GLN A CA 1
ATOM 642 C C . GLN A 1 81 ? -4.724 -1.920 1.989 1.00 94.25 81 GLN A C 1
ATOM 644 O O . GLN A 1 81 ? -5.653 -1.565 2.711 1.00 94.25 81 GLN A O 1
ATOM 649 N N . MET A 1 82 ? -4.704 -3.124 1.405 1.00 93.06 82 MET A N 1
ATOM 650 C CA . MET A 1 82 ? -5.792 -4.103 1.556 1.00 93.06 82 MET A CA 1
ATOM 651 C C . MET A 1 82 ? -6.059 -4.430 3.031 1.00 93.06 82 MET A C 1
ATOM 653 O O . MET A 1 82 ? -7.209 -4.491 3.453 1.00 93.06 82 MET A O 1
ATOM 657 N N . THR A 1 83 ? -4.995 -4.595 3.822 1.00 91.81 83 THR A N 1
ATOM 658 C CA . THR A 1 83 ? -5.090 -4.891 5.256 1.00 91.81 83 THR A CA 1
ATOM 659 C C . THR A 1 83 ? -5.755 -3.757 6.023 1.00 91.81 83 THR A C 1
ATOM 661 O O . THR A 1 83 ? -6.602 -4.039 6.862 1.00 91.81 83 THR A O 1
ATOM 664 N N . VAL A 1 84 ? -5.422 -2.495 5.732 1.00 90.25 84 VAL A N 1
ATOM 665 C CA . VAL A 1 84 ? -6.039 -1.310 6.360 1.00 90.25 84 VAL A CA 1
ATOM 666 C C . VAL A 1 84 ? -7.498 -1.133 5.930 1.00 90.25 84 VAL A C 1
ATOM 668 O O . VAL A 1 84 ? -8.348 -0.768 6.747 1.00 90.25 84 VAL A O 1
ATOM 671 N N . PHE A 1 85 ? -7.811 -1.408 4.664 1.00 90.00 85 PHE A N 1
ATOM 672 C CA . PHE A 1 85 ? -9.155 -1.233 4.104 1.00 90.00 85 PHE A CA 1
ATOM 673 C C . PHE A 1 85 ? -10.140 -2.338 4.488 1.00 90.00 85 PHE A C 1
ATOM 675 O O . PHE A 1 85 ? -11.326 -2.185 4.228 1.00 90.00 85 PHE A O 1
ATOM 682 N N . GLU A 1 86 ? -9.677 -3.432 5.089 1.00 88.12 86 GLU A N 1
ATOM 683 C CA . GLU A 1 86 ? -10.520 -4.534 5.572 1.00 88.12 86 GLU A CA 1
ATOM 684 C C . GLU A 1 86 ? -10.487 -4.664 7.106 1.00 88.12 86 GLU A C 1
ATOM 686 O O . GLU A 1 86 ? -10.870 -5.698 7.651 1.00 88.12 86 GLU A O 1
ATOM 691 N N . GLN A 1 87 ? -10.002 -3.643 7.828 1.00 80.62 87 GLN A N 1
ATOM 692 C CA . GLN A 1 87 ? -9.984 -3.689 9.291 1.00 80.62 87 GLN A CA 1
ATOM 693 C C . GLN A 1 87 ? -11.396 -3.567 9.877 1.00 80.62 87 GLN A C 1
ATOM 695 O O . GLN A 1 87 ? -12.141 -2.660 9.479 1.00 80.62 87 GLN A O 1
ATOM 700 N N . PRO A 1 88 ? -11.735 -4.416 10.868 1.00 82.00 88 PRO A N 1
ATOM 701 C CA . PRO A 1 88 ? -13.016 -4.343 11.549 1.00 82.00 88 PRO A CA 1
ATOM 702 C C . PRO A 1 88 ? -13.125 -3.076 12.404 1.00 82.00 88 PRO A C 1
ATOM 704 O O . PRO A 1 88 ? -12.137 -2.397 12.690 1.00 82.00 88 PRO A O 1
ATOM 707 N N . GLU A 1 89 ? -14.346 -2.791 12.856 1.00 83.69 89 GLU A N 1
ATOM 708 C CA . GLU A 1 89 ? -14.593 -1.774 13.877 1.00 83.69 89 GLU A CA 1
ATOM 709 C C . GLU A 1 89 ? -13.775 -2.072 15.142 1.00 83.69 89 GLU A C 1
ATOM 711 O O . GLU A 1 89 ? -13.877 -3.153 15.730 1.00 83.69 89 GLU A O 1
ATOM 716 N N . GLU A 1 90 ? -12.986 -1.095 15.585 1.00 83.44 90 GLU A N 1
ATOM 717 C CA . GLU A 1 90 ? -12.309 -1.158 16.875 1.00 83.44 90 GLU A CA 1
ATOM 718 C C . GLU A 1 90 ? -13.105 -0.361 17.905 1.00 83.44 90 GLU A C 1
ATOM 720 O O . GLU A 1 90 ? -13.453 0.798 17.679 1.00 83.44 90 GLU A O 1
ATOM 725 N N . VAL A 1 91 ? -13.373 -0.964 19.063 1.00 82.38 91 VAL A N 1
ATOM 726 C CA . VAL A 1 91 ? -14.099 -0.326 20.164 1.00 82.38 91 VAL A CA 1
ATOM 727 C C . VAL A 1 91 ? -13.218 -0.320 21.400 1.00 82.38 91 VAL A C 1
ATOM 729 O O . VAL A 1 91 ? -12.725 -1.361 21.830 1.00 82.38 91 VAL A O 1
ATOM 732 N N . ASN A 1 92 ? -13.066 0.849 22.016 1.00 81.88 92 ASN A N 1
ATOM 733 C CA . ASN A 1 92 ? -12.411 0.973 23.306 1.00 81.88 92 ASN A CA 1
ATOM 734 C C . ASN A 1 92 ? -13.212 0.178 24.355 1.00 81.88 92 ASN A C 1
ATOM 736 O O . ASN A 1 92 ? -14.360 0.535 24.643 1.00 81.88 92 ASN A O 1
ATOM 740 N N . PRO A 1 93 ? -12.635 -0.865 24.972 1.00 82.69 93 PRO A N 1
ATOM 741 C CA . PRO A 1 93 ? -13.393 -1.748 25.850 1.00 82.69 93 PRO A CA 1
ATOM 742 C C . PRO A 1 93 ? -13.783 -1.091 27.182 1.00 82.69 93 PRO A C 1
ATOM 744 O O . PRO A 1 93 ? -14.700 -1.566 27.849 1.00 82.69 93 PRO A O 1
ATOM 747 N N . GLN A 1 94 ? -13.115 -0.007 27.589 1.00 85.94 94 GLN A N 1
ATOM 748 C CA . GLN A 1 94 ? -13.413 0.708 28.831 1.00 85.94 94 GLN A CA 1
ATOM 749 C C . GLN A 1 94 ? -14.486 1.784 28.650 1.00 85.94 94 GLN A C 1
ATOM 751 O O . GLN A 1 94 ? -15.327 1.955 29.532 1.00 85.94 94 GLN A O 1
ATOM 756 N N . SER A 1 95 ? -14.458 2.528 27.542 1.00 85.50 95 SER A N 1
ATOM 757 C CA . SER A 1 95 ? -15.412 3.614 27.285 1.00 85.50 95 SER A CA 1
ATOM 758 C C . SER A 1 95 ? -16.582 3.206 26.389 1.00 85.50 95 SER A C 1
ATOM 760 O O . SER A 1 95 ? -17.572 3.933 26.328 1.00 85.50 95 SER A O 1
ATOM 762 N N . GLY A 1 96 ? -16.483 2.072 25.685 1.00 81.56 96 GLY A N 1
ATOM 763 C CA . GLY A 1 96 ? -17.425 1.679 24.633 1.00 81.56 96 GLY A CA 1
ATOM 764 C C . GLY A 1 96 ? -17.376 2.598 23.409 1.00 81.56 96 GLY A C 1
ATOM 765 O O . GLY A 1 96 ? -18.271 2.555 22.569 1.00 81.56 96 GLY A O 1
ATOM 766 N N . GLN A 1 97 ? -16.369 3.469 23.325 1.00 80.50 97 GLN A N 1
ATOM 767 C CA . GLN A 1 97 ? -16.195 4.392 22.215 1.00 80.50 97 GLN A CA 1
ATOM 768 C C . GLN A 1 97 ? -15.656 3.638 21.002 1.00 80.50 97 GLN A C 1
ATOM 770 O O . GLN A 1 97 ? -14.604 3.011 21.093 1.00 80.50 97 GLN A O 1
ATOM 775 N N . VAL A 1 98 ? -16.343 3.751 19.866 1.00 78.06 98 VAL A N 1
ATOM 776 C CA . VAL A 1 98 ? -15.809 3.316 18.571 1.00 78.06 98 VAL A CA 1
ATOM 777 C C . VAL A 1 98 ? -14.565 4.153 18.265 1.00 78.06 98 VAL A C 1
ATOM 779 O O . VAL A 1 98 ? -14.633 5.381 18.237 1.00 78.06 98 VAL A O 1
ATOM 782 N N . LEU A 1 99 ? -13.425 3.492 18.116 1.00 76.62 99 LEU A N 1
ATOM 783 C CA . LEU A 1 99 ? -12.142 4.094 17.769 1.00 76.62 99 LEU A CA 1
ATOM 784 C C . LEU A 1 99 ? -11.989 4.187 16.253 1.00 76.62 99 LEU A C 1
ATOM 786 O O . LEU A 1 99 ? -11.554 5.220 15.754 1.00 76.62 99 LEU A O 1
ATOM 790 N N . THR A 1 100 ? -12.411 3.146 15.535 1.00 77.75 100 THR A N 1
ATOM 791 C CA . THR A 1 100 ? -12.313 3.068 14.075 1.00 77.75 100 THR A CA 1
ATOM 792 C C . THR A 1 100 ? -13.553 2.399 13.491 1.00 77.75 100 THR A C 1
ATOM 794 O O . THR A 1 100 ? -14.164 1.576 14.167 1.00 77.75 100 THR A O 1
ATOM 797 N N . GLN A 1 101 ? -13.966 2.745 12.268 1.00 77.50 101 GLN A N 1
ATOM 798 C CA . GLN A 1 101 ? -15.206 2.215 11.674 1.00 77.50 101 GLN A CA 1
ATOM 799 C C . GLN A 1 101 ? -14.969 1.045 10.720 1.00 77.50 101 GLN A C 1
ATOM 801 O O . GLN A 1 101 ? -13.959 0.988 10.023 1.00 77.50 101 GLN A O 1
ATOM 806 N N . ASP A 1 102 ? -15.937 0.133 10.639 1.00 81.75 102 ASP A N 1
ATOM 807 C CA . ASP A 1 102 ? -15.869 -0.998 9.712 1.00 81.75 102 ASP A CA 1
ATOM 808 C C . ASP A 1 102 ? -15.836 -0.536 8.242 1.00 81.75 102 ASP A C 1
ATOM 810 O O . ASP A 1 102 ? -16.628 0.318 7.819 1.00 81.75 102 ASP A O 1
ATOM 814 N N . VAL A 1 103 ? -14.917 -1.106 7.459 1.00 82.56 103 VAL A N 1
ATOM 815 C CA . VAL A 1 103 ? -14.806 -0.885 6.014 1.00 82.56 103 VAL A CA 1
ATOM 816 C C . VAL A 1 103 ? -15.072 -2.210 5.314 1.00 82.56 103 VAL A C 1
ATOM 818 O O . VAL A 1 103 ? -14.292 -3.151 5.371 1.00 82.56 103 VAL A O 1
ATOM 821 N N . SER A 1 104 ? -16.202 -2.271 4.619 1.00 76.19 104 SER A N 1
ATOM 822 C CA . SER A 1 104 ? -16.770 -3.486 4.037 1.00 76.19 104 SER A CA 1
ATOM 823 C C . SER A 1 104 ? -16.117 -3.915 2.715 1.00 76.19 104 SER A C 1
ATOM 825 O O . SER A 1 104 ? -16.606 -4.842 2.069 1.00 76.19 104 SER A O 1
ATOM 827 N N . GLY A 1 105 ? -15.053 -3.238 2.274 1.00 84.75 105 GLY A N 1
ATOM 828 C CA . GLY A 1 105 ? -14.292 -3.607 1.082 1.00 84.75 105 GLY A CA 1
ATOM 829 C C . GLY A 1 105 ? -13.738 -2.421 0.300 1.00 84.75 105 GLY A C 1
ATOM 830 O O . GLY A 1 105 ? -13.779 -1.267 0.730 1.00 84.75 105 GLY A O 1
ATOM 831 N N . TRP A 1 106 ? -13.211 -2.713 -0.885 1.00 91.62 106 TRP A N 1
ATOM 832 C CA . TRP A 1 106 ? -12.489 -1.743 -1.697 1.00 91.62 106 TRP A CA 1
ATOM 833 C C . TRP A 1 106 ? -12.575 -2.058 -3.193 1.00 91.62 106 TRP A C 1
ATOM 835 O O . TRP A 1 106 ? -12.802 -3.198 -3.597 1.00 91.62 106 TRP A O 1
ATOM 845 N N . PHE A 1 107 ? -12.351 -1.042 -4.024 1.00 94.00 107 PHE A N 1
ATOM 846 C CA . PHE A 1 107 ? -12.236 -1.155 -5.475 1.00 94.00 107 PHE A CA 1
ATOM 847 C C . PHE A 1 107 ? -10.903 -0.563 -5.928 1.00 94.00 107 PHE A C 1
ATOM 849 O O . PHE A 1 107 ? -10.619 0.617 -5.716 1.00 94.00 107 PHE A O 1
ATOM 856 N N . PHE A 1 108 ? -10.075 -1.397 -6.558 1.00 94.88 108 PHE A N 1
ATOM 857 C CA . PHE A 1 108 ? -8.821 -0.936 -7.141 1.00 94.88 108 PHE A CA 1
ATOM 858 C C . PHE A 1 108 ? -9.108 -0.079 -8.377 1.00 94.88 108 PHE A C 1
ATOM 860 O O . PHE A 1 108 ? -9.848 -0.487 -9.276 1.00 94.88 108 PHE A O 1
ATOM 867 N N . TRP A 1 109 ? -8.475 1.086 -8.437 1.00 93.81 109 TRP A N 1
ATOM 868 C CA . TRP A 1 109 ? -8.516 2.009 -9.554 1.00 93.81 109 TRP A CA 1
ATOM 869 C C . TRP A 1 109 ? -7.164 2.003 -10.299 1.00 93.81 109 TRP A C 1
ATOM 871 O O . TRP A 1 109 ? -6.133 2.370 -9.751 1.00 93.81 109 TRP A O 1
ATOM 881 N N . ASN A 1 110 ? -7.081 1.612 -11.564 1.00 92.44 110 ASN A N 1
ATOM 882 C CA . ASN A 1 110 ? -8.143 1.207 -12.476 1.00 92.44 110 ASN A CA 1
ATOM 883 C C . ASN A 1 110 ? -8.048 -0.295 -12.786 1.00 92.44 110 ASN A C 1
ATOM 885 O O . ASN A 1 110 ? -7.032 -0.948 -12.549 1.00 92.44 110 ASN A O 1
ATOM 889 N N . PHE A 1 111 ? -9.108 -0.859 -13.364 1.00 95.12 111 PHE A N 1
ATOM 890 C CA . PHE A 1 111 ? -9.109 -2.265 -13.764 1.00 95.12 111 PHE A CA 1
ATOM 891 C C . PHE A 1 111 ? -8.019 -2.572 -14.806 1.00 95.12 111 PHE A C 1
ATOM 893 O O . PHE A 1 111 ? -7.428 -3.648 -14.779 1.00 95.12 111 PHE A O 1
ATOM 900 N N . LYS A 1 112 ? -7.748 -1.635 -15.722 1.00 95.25 112 LYS A N 1
ATOM 901 C CA . LYS A 1 112 ? -6.767 -1.781 -16.804 1.00 95.25 112 LYS A CA 1
ATOM 902 C C . LYS A 1 112 ? -6.260 -0.414 -17.270 1.00 95.25 112 LYS A C 1
ATOM 904 O O . LYS A 1 112 ? -7.040 0.538 -17.315 1.00 95.25 112 LYS A O 1
ATOM 909 N N . MET A 1 113 ? -5.005 -0.352 -17.709 1.00 92.38 113 MET A N 1
ATOM 910 C CA . MET A 1 113 ? -4.417 0.765 -18.447 1.00 92.38 113 MET A CA 1
ATOM 911 C C . MET A 1 113 ? -4.016 0.324 -19.864 1.00 92.38 113 MET A C 1
ATOM 913 O O . MET A 1 113 ? -3.751 -0.847 -20.130 1.00 92.38 113 MET A O 1
ATOM 917 N N . GLU A 1 114 ? -3.993 1.259 -20.815 1.00 90.81 114 GLU A N 1
ATOM 918 C CA . GLU A 1 114 ? -3.499 0.976 -22.176 1.00 90.81 114 GLU A CA 1
ATOM 919 C C . GLU A 1 114 ? -1.975 1.084 -22.278 1.00 90.81 114 GLU A C 1
ATOM 921 O O . GLU A 1 114 ? -1.354 0.411 -23.099 1.00 90.81 114 GLU A O 1
ATOM 926 N N . THR A 1 115 ? -1.373 1.922 -21.433 1.00 88.88 115 THR A N 1
ATOM 927 C CA . THR A 1 115 ? 0.064 2.188 -21.416 1.00 88.88 115 THR A CA 1
ATOM 928 C C . THR A 1 115 ? 0.741 1.530 -20.219 1.00 88.88 115 THR A C 1
ATOM 930 O O . THR A 1 115 ? 0.268 1.621 -19.086 1.00 88.88 115 THR A O 1
ATOM 933 N N . ASP A 1 116 ? 1.909 0.934 -20.463 1.00 89.75 116 ASP A N 1
ATOM 934 C CA . ASP A 1 116 ? 2.752 0.338 -19.422 1.00 89.75 116 ASP A CA 1
ATOM 935 C C . ASP A 1 116 ? 3.501 1.396 -18.578 1.00 89.75 116 ASP A C 1
ATOM 937 O O . ASP A 1 116 ? 4.178 1.075 -17.597 1.00 89.75 116 ASP A O 1
ATOM 941 N N . ILE A 1 117 ? 3.396 2.677 -18.930 1.00 90.25 117 ILE A N 1
ATOM 942 C CA . ILE A 1 117 ? 4.018 3.764 -18.164 1.00 90.25 117 ILE A CA 1
ATOM 943 C C . ILE A 1 117 ? 3.406 3.864 -16.762 1.00 90.25 117 ILE A C 1
ATOM 945 O O . ILE A 1 117 ? 4.134 4.090 -15.798 1.00 90.25 117 ILE A O 1
ATOM 949 N N . TYR A 1 118 ? 2.097 3.626 -16.643 1.00 89.88 118 TYR A N 1
ATOM 950 C CA . TYR A 1 118 ? 1.335 3.722 -15.396 1.00 89.88 118 TYR A CA 1
ATOM 951 C C . TYR A 1 118 ? 0.957 2.342 -14.852 1.00 89.88 118 TYR A C 1
ATOM 953 O O . TYR A 1 118 ? -0.177 2.139 -14.428 1.00 89.88 118 TYR A O 1
ATOM 961 N N . ARG A 1 119 ? 1.869 1.365 -14.888 1.00 92.00 119 ARG A N 1
ATOM 962 C CA . ARG A 1 119 ? 1.547 -0.021 -14.490 1.00 92.00 119 ARG A CA 1
ATOM 963 C C . ARG A 1 119 ? 1.002 -0.152 -13.076 1.00 92.00 119 ARG A C 1
ATOM 965 O O . ARG A 1 119 ? 0.145 -0.994 -12.864 1.00 92.00 119 ARG A O 1
ATOM 972 N N . GLU A 1 120 ? 1.407 0.704 -12.144 1.00 93.62 120 GLU A N 1
ATOM 973 C CA . GLU A 1 120 ? 0.845 0.740 -10.787 1.00 93.62 120 GLU A CA 1
ATOM 974 C C . GLU A 1 120 ? -0.650 1.104 -10.722 1.00 93.62 120 GLU A C 1
ATOM 976 O O . GLU A 1 120 ? -1.284 0.927 -9.683 1.00 93.62 120 GLU A O 1
ATOM 981 N N . TRP A 1 121 ? -1.213 1.616 -11.817 1.00 94.31 121 TRP A N 1
ATOM 982 C CA . TRP A 1 121 ? -2.638 1.905 -11.982 1.00 94.31 121 TRP A CA 1
ATOM 983 C C . TRP A 1 121 ? -3.387 0.772 -12.699 1.00 94.31 121 TRP A C 1
ATOM 985 O O . TRP A 1 121 ? -4.599 0.871 -12.875 1.00 94.31 121 TRP A O 1
ATOM 995 N N . ASP A 1 122 ? -2.692 -0.278 -13.149 1.00 95.81 122 ASP A N 1
ATOM 996 C CA . ASP A 1 122 ? -3.266 -1.397 -13.897 1.00 95.81 122 ASP A CA 1
ATOM 997 C C . ASP A 1 122 ? -3.387 -2.643 -13.013 1.00 95.81 122 ASP A C 1
ATOM 999 O O . ASP A 1 122 ? -2.418 -3.376 -12.783 1.00 95.81 122 ASP A O 1
ATOM 1003 N N . TYR A 1 123 ? -4.607 -2.905 -12.543 1.00 96.50 123 TYR A N 1
ATOM 1004 C CA . TYR A 1 123 ? -4.905 -4.066 -11.709 1.00 96.50 123 TYR A CA 1
ATOM 1005 C C . TYR A 1 123 ? -4.543 -5.400 -12.383 1.00 96.50 123 TYR A C 1
ATOM 1007 O O . TYR A 1 123 ? -3.926 -6.277 -11.771 1.00 96.50 123 TYR A O 1
ATOM 1015 N N . LEU A 1 124 ? -4.911 -5.574 -13.658 1.00 95.88 124 LEU A N 1
ATOM 1016 C CA . LEU A 1 124 ? -4.657 -6.818 -14.388 1.00 95.88 124 LEU A CA 1
ATOM 1017 C C . LEU A 1 124 ? -3.163 -7.065 -14.570 1.00 95.88 124 LEU A C 1
ATOM 1019 O O . LEU A 1 124 ? -2.698 -8.198 -14.401 1.00 95.88 124 LEU A O 1
ATOM 1023 N N . LYS A 1 125 ? -2.403 -6.013 -14.884 1.00 95.94 125 LYS A N 1
ATOM 1024 C CA . LYS A 1 125 ? -0.950 -6.108 -14.984 1.00 95.94 125 LYS A CA 1
ATOM 1025 C C . LYS A 1 125 ? -0.339 -6.475 -13.638 1.00 95.94 125 LYS A C 1
ATOM 1027 O O . LYS A 1 125 ? 0.556 -7.316 -13.611 1.00 95.94 125 LYS A O 1
ATOM 1032 N N . GLY A 1 126 ? -0.852 -5.935 -12.536 1.00 96.75 126 GLY A N 1
ATOM 1033 C CA . GLY A 1 126 ? -0.371 -6.285 -11.204 1.00 96.75 126 GLY A CA 1
ATOM 1034 C C . GLY A 1 126 ? -0.560 -7.742 -10.824 1.00 96.75 126 GLY A C 1
ATOM 1035 O O . GLY A 1 126 ? 0.372 -8.372 -10.317 1.00 96.75 126 GLY A O 1
ATOM 1036 N N . LEU A 1 127 ? -1.702 -8.326 -11.184 1.00 96.19 127 LEU A N 1
ATOM 1037 C CA . LEU A 1 127 ? -1.934 -9.764 -11.031 1.00 96.19 127 LEU A CA 1
ATOM 1038 C C . LEU A 1 127 ? -1.037 -10.618 -11.941 1.00 96.19 127 LEU A C 1
ATOM 1040 O O . LEU A 1 127 ? -0.675 -11.741 -11.577 1.00 96.19 127 LEU A O 1
ATOM 1044 N N . GLN A 1 128 ? -0.715 -10.127 -13.142 1.00 95.56 128 GLN A N 1
ATOM 1045 C CA . GLN A 1 128 ? 0.142 -10.828 -14.101 1.00 95.56 128 GLN A CA 1
ATOM 1046 C C . GLN A 1 128 ? 1.619 -10.785 -13.692 1.00 95.56 128 GLN A C 1
ATOM 1048 O O . GLN A 1 128 ? 2.320 -11.789 -13.808 1.00 95.56 128 GLN A O 1
ATOM 1053 N N . GLU A 1 129 ? 2.100 -9.624 -13.251 1.00 95.62 129 GLU A N 1
ATOM 1054 C 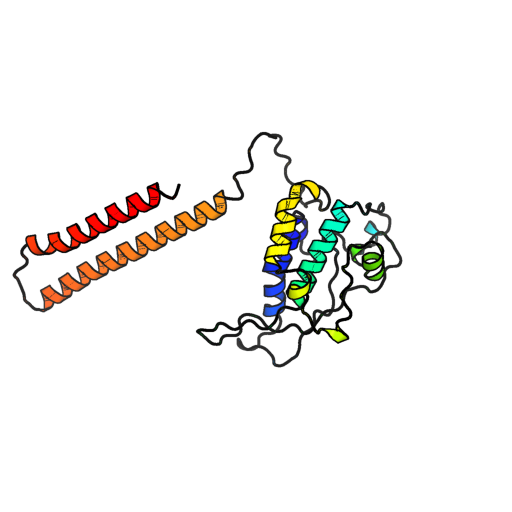CA . GLU A 1 129 ? 3.500 -9.387 -12.891 1.00 95.62 129 GLU A CA 1
ATOM 1055 C C . GLU A 1 129 ? 3.843 -9.857 -11.471 1.00 95.62 129 GLU A C 1
ATOM 1057 O O . GLU A 1 129 ? 5.030 -10.035 -11.178 1.00 95.62 129 GLU A O 1
ATOM 1062 N N . GLY A 1 130 ? 2.821 -10.102 -10.643 1.00 95.62 130 GLY A N 1
ATOM 1063 C CA . GLY A 1 130 ? 2.931 -10.730 -9.328 1.00 95.62 130 GLY A CA 1
ATOM 1064 C C . GLY A 1 130 ? 3.070 -9.762 -8.156 1.00 95.62 130 GLY A C 1
ATOM 1065 O O . GLY A 1 130 ? 3.408 -10.214 -7.073 1.00 95.62 130 GLY A O 1
ATOM 1066 N N . TRP A 1 131 ? 2.826 -8.465 -8.359 1.00 96.25 131 TRP A N 1
ATOM 1067 C CA . TRP A 1 131 ? 2.877 -7.461 -7.287 1.00 96.25 131 TRP A CA 1
ATOM 1068 C C . TRP A 1 131 ? 1.500 -7.098 -6.717 1.00 96.25 131 TRP A C 1
ATOM 1070 O O . TRP A 1 131 ? 1.416 -6.375 -5.733 1.00 96.25 131 TRP A O 1
ATOM 1080 N N . ILE A 1 132 ? 0.409 -7.602 -7.306 1.00 96.81 132 ILE A N 1
ATOM 1081 C CA . ILE A 1 132 ? -0.880 -7.694 -6.611 1.00 96.81 132 ILE A CA 1
ATOM 1082 C C . ILE A 1 132 ? -1.066 -9.151 -6.190 1.00 96.81 132 ILE A C 1
ATOM 1084 O O . ILE A 1 132 ? -1.093 -10.032 -7.062 1.00 96.81 132 ILE A O 1
ATOM 1088 N N . PRO A 1 133 ? -1.226 -9.434 -4.887 1.00 93.00 133 PRO A N 1
ATOM 1089 C CA . PRO A 1 133 ? -1.446 -10.787 -4.421 1.00 93.00 133 PRO A CA 1
ATOM 1090 C C . PRO A 1 133 ? -2.791 -11.301 -4.935 1.00 93.00 133 PRO A C 1
ATOM 1092 O O . PRO A 1 133 ? -3.808 -10.603 -4.946 1.00 93.00 133 PRO A O 1
ATOM 1095 N N . ARG A 1 134 ? -2.818 -12.570 -5.345 1.00 87.69 134 ARG A N 1
ATOM 1096 C CA . ARG A 1 134 ? -4.081 -13.239 -5.662 1.00 87.69 134 ARG A CA 1
ATOM 1097 C C . ARG A 1 134 ? -4.806 -13.530 -4.363 1.00 87.69 134 ARG A C 1
ATOM 1099 O O . ARG A 1 134 ? -4.346 -14.352 -3.572 1.00 87.69 134 ARG A O 1
ATOM 1106 N N . LEU A 1 135 ? -5.955 -12.895 -4.176 1.00 82.19 135 LEU A N 1
ATOM 1107 C CA . LEU A 1 135 ? -6.817 -13.220 -3.055 1.00 82.19 135 LEU A CA 1
ATOM 1108 C C . LEU A 1 135 ? -7.332 -14.659 -3.230 1.00 82.19 135 LEU A C 1
ATOM 1110 O O . LEU A 1 135 ? -7.777 -15.021 -4.329 1.00 82.19 135 LEU A O 1
ATOM 1114 N N . PRO A 1 136 ? -7.266 -15.508 -2.188 1.00 73.44 136 PRO A N 1
ATOM 1115 C CA . PRO A 1 136 ? -7.976 -16.780 -2.206 1.00 73.44 136 PRO A CA 1
ATOM 1116 C C . PRO A 1 136 ? -9.455 -16.498 -2.492 1.00 73.44 136 PRO A C 1
ATOM 1118 O O . PRO A 1 136 ? -9.952 -15.443 -2.109 1.00 73.44 136 PRO A O 1
ATOM 1121 N N . GLN A 1 137 ? -10.160 -17.402 -3.185 1.00 63.03 137 GLN A N 1
ATOM 1122 C CA . GLN A 1 137 ? -11.592 -17.226 -3.467 1.00 63.03 137 GLN A CA 1
ATOM 1123 C C . GLN A 1 137 ? -12.347 -16.957 -2.155 1.00 63.03 137 GLN A C 1
ATOM 1125 O O . GLN A 1 137 ? -12.659 -17.886 -1.408 1.00 63.03 137 GLN A O 1
ATOM 1130 N N . GLN A 1 138 ? -12.633 -15.678 -1.889 1.00 54.88 138 GLN A N 1
ATOM 1131 C CA . GLN A 1 138 ? -13.199 -15.189 -0.628 1.00 54.88 138 GLN A CA 1
ATOM 1132 C C . GLN A 1 138 ? -14.549 -15.853 -0.319 1.00 54.88 138 GLN A C 1
ATOM 1134 O O . GLN A 1 138 ? -14.915 -15.995 0.842 1.00 54.88 138 GLN A O 1
ATOM 1139 N N . SER A 1 139 ? -15.241 -16.367 -1.344 1.00 50.19 139 SER A N 1
ATOM 1140 C CA . SER A 1 139 ? -16.528 -17.056 -1.218 1.00 50.19 139 SER A CA 1
ATOM 1141 C C . SER A 1 139 ? -16.501 -18.365 -0.422 1.00 50.19 139 SER A C 1
ATOM 1143 O O . SER A 1 139 ? -17.577 -18.862 -0.091 1.00 50.19 139 SER A O 1
ATOM 1145 N N . LYS A 1 140 ? -15.329 -18.944 -0.121 1.00 54.12 140 LYS A N 1
ATOM 1146 C CA . LYS A 1 140 ? -15.250 -20.167 0.698 1.00 54.12 140 LYS A CA 1
ATOM 1147 C C . LYS A 1 140 ? -14.886 -19.929 2.159 1.00 54.12 140 LYS A C 1
ATOM 1149 O O . LYS A 1 140 ? -15.443 -20.625 3.000 1.00 54.12 140 LYS A O 1
ATOM 1154 N N . ASP A 1 141 ? -14.036 -18.945 2.454 1.00 63.66 141 ASP A N 1
ATOM 1155 C CA . ASP A 1 141 ? -13.444 -18.820 3.795 1.00 63.66 141 ASP A CA 1
ATOM 1156 C C . ASP A 1 141 ? -13.699 -17.467 4.483 1.00 63.66 141 ASP A C 1
ATOM 1158 O O . ASP A 1 141 ? -13.376 -17.344 5.658 1.00 63.66 141 ASP A O 1
ATOM 1162 N N . ASN A 1 142 ? -14.268 -16.464 3.790 1.00 73.44 142 ASN A N 1
ATOM 1163 C CA . ASN A 1 142 ? -14.569 -15.118 4.319 1.00 73.44 142 ASN A CA 1
ATOM 1164 C C . ASN A 1 142 ? -13.441 -14.497 5.175 1.00 73.44 142 ASN A C 1
ATOM 1166 O O . ASN A 1 142 ? -13.712 -13.811 6.159 1.00 73.44 142 ASN A O 1
ATOM 1170 N N . ARG A 1 143 ? -12.182 -14.789 4.817 1.00 83.69 143 ARG A N 1
ATOM 1171 C CA . ARG A 1 143 ? -11.000 -14.332 5.551 1.00 83.69 143 ARG A CA 1
ATOM 1172 C C . ARG A 1 143 ? -10.654 -12.898 5.195 1.00 83.69 143 ARG A C 1
ATOM 1174 O O . ARG A 1 143 ? -10.683 -12.543 4.015 1.00 83.69 143 ARG A O 1
ATOM 1181 N N . MET A 1 144 ? -10.269 -12.128 6.204 1.00 85.31 144 MET A N 1
ATOM 1182 C CA . MET A 1 144 ? -9.790 -10.754 6.043 1.00 85.31 144 MET A CA 1
ATOM 1183 C C . MET A 1 144 ? -8.353 -10.744 5.509 1.00 85.31 144 MET A C 1
ATOM 1185 O O . MET A 1 144 ? -7.578 -11.672 5.762 1.00 85.31 144 MET A O 1
ATOM 1189 N N . ALA A 1 145 ? -7.957 -9.670 4.827 1.00 89.69 145 ALA A N 1
ATOM 1190 C CA . ALA A 1 145 ? -6.585 -9.459 4.370 1.00 89.69 145 ALA A CA 1
ATOM 1191 C C . ALA A 1 145 ? -5.548 -9.633 5.497 1.00 89.69 145 ALA A C 1
ATOM 1193 O O . ALA A 1 145 ? -4.520 -10.272 5.278 1.00 89.69 145 ALA A O 1
ATOM 1194 N N . SER A 1 146 ? -5.853 -9.181 6.719 1.00 89.62 146 SER A N 1
ATOM 1195 C CA . SER A 1 146 ? -4.978 -9.343 7.890 1.00 89.62 146 SER A CA 1
ATOM 1196 C C . SER A 1 146 ? -4.722 -10.806 8.283 1.00 89.62 146 SER A C 1
ATOM 1198 O O . SER A 1 146 ? -3.653 -11.144 8.787 1.00 89.62 146 SER A O 1
ATOM 1200 N N . GLU A 1 147 ? -5.670 -11.705 8.015 1.00 89.62 147 GLU A N 1
ATOM 1201 C CA . GLU A 1 147 ? -5.541 -13.144 8.280 1.00 89.62 147 GLU A CA 1
ATOM 1202 C C . GLU A 1 147 ? -4.756 -13.872 7.180 1.00 89.62 147 GLU A C 1
ATOM 1204 O O . GLU A 1 147 ? -4.302 -15.003 7.373 1.00 89.62 147 GLU A O 1
ATOM 1209 N N . ILE A 1 148 ? -4.628 -13.254 6.004 1.00 90.50 148 ILE A N 1
ATOM 1210 C CA . ILE A 1 148 ? -3.929 -13.815 4.844 1.00 90.50 148 ILE A CA 1
ATOM 1211 C C . ILE A 1 148 ? -2.490 -13.294 4.788 1.00 90.50 148 ILE A C 1
ATOM 1213 O O . ILE A 1 148 ? -1.576 -14.065 4.498 1.00 90.50 148 ILE A O 1
ATOM 1217 N N . PHE A 1 149 ? -2.296 -12.001 5.047 1.00 92.56 149 PHE A N 1
ATOM 1218 C CA . PHE A 1 149 ? -1.029 -11.295 4.856 1.00 92.56 149 PHE A CA 1
ATOM 1219 C C . PHE A 1 149 ? -0.318 -10.933 6.163 1.00 92.56 149 PHE A C 1
ATOM 1221 O O . PHE A 1 149 ? 0.859 -10.592 6.113 1.00 92.56 149 PHE A O 1
ATOM 1228 N N . GLY A 1 150 ? -0.993 -11.037 7.311 1.00 92.88 150 GLY A N 1
ATOM 1229 C CA . GLY A 1 150 ? -0.490 -10.553 8.597 1.00 92.88 150 GLY A CA 1
ATOM 1230 C C . GLY A 1 150 ? -1.008 -9.156 8.945 1.00 92.88 150 GLY A C 1
ATOM 1231 O O . GLY A 1 150 ? -1.766 -8.542 8.196 1.00 92.88 150 GLY A O 1
ATOM 1232 N N . SER A 1 151 ? -0.623 -8.647 10.117 1.00 92.88 151 SER A N 1
ATOM 1233 C CA . SER A 1 151 ? -0.970 -7.281 10.523 1.00 92.88 151 SER A CA 1
ATOM 1234 C C . SER A 1 151 ? -0.216 -6.251 9.681 1.00 92.88 151 SER A C 1
ATOM 1236 O O . SER A 1 151 ? 0.863 -6.535 9.158 1.00 92.88 151 SER A O 1
ATOM 1238 N N . CYS A 1 152 ? -0.742 -5.026 9.601 1.00 91.88 152 CYS A N 1
ATOM 1239 C CA . CYS A 1 152 ? -0.040 -3.950 8.900 1.00 91.88 152 CYS A CA 1
ATOM 1240 C C . CYS A 1 152 ? 1.348 -3.691 9.508 1.00 91.88 152 CYS A C 1
ATOM 1242 O O . CYS A 1 152 ? 2.312 -3.549 8.764 1.00 91.88 152 CYS A O 1
ATOM 1244 N N . ASP A 1 153 ? 1.471 -3.764 10.838 1.00 92.62 153 ASP A N 1
ATOM 1245 C CA . ASP A 1 153 ? 2.758 -3.663 11.537 1.00 92.62 153 ASP A CA 1
ATOM 1246 C C . ASP A 1 153 ? 3.748 -4.737 11.073 1.00 92.62 153 ASP A C 1
ATOM 1248 O O . ASP A 1 153 ? 4.894 -4.426 10.780 1.00 92.62 153 ASP A O 1
ATOM 1252 N N . SER A 1 154 ? 3.301 -5.990 10.913 1.00 95.62 154 SER A N 1
ATOM 1253 C CA . SER A 1 154 ? 4.182 -7.065 10.437 1.00 95.62 154 SER A CA 1
ATOM 1254 C C . SER A 1 154 ? 4.661 -6.849 8.999 1.00 95.62 154 SER A C 1
ATOM 1256 O O . SER A 1 154 ? 5.808 -7.156 8.680 1.00 95.62 154 SER A O 1
ATOM 1258 N N . ILE A 1 155 ? 3.809 -6.269 8.146 1.00 96.69 155 ILE A N 1
ATOM 1259 C CA . ILE A 1 155 ? 4.155 -5.918 6.764 1.00 96.69 155 ILE A CA 1
ATOM 1260 C C . ILE A 1 155 ? 5.153 -4.751 6.753 1.00 96.69 155 ILE A C 1
ATOM 1262 O O . ILE A 1 155 ? 6.137 -4.785 6.014 1.00 96.69 155 ILE A O 1
ATOM 1266 N N . ALA A 1 156 ? 4.923 -3.724 7.577 1.00 95.44 156 ALA A N 1
ATOM 1267 C CA . ALA A 1 156 ? 5.828 -2.587 7.717 1.00 95.44 156 ALA A CA 1
ATOM 1268 C C . ALA A 1 156 ? 7.202 -3.023 8.252 1.00 95.44 156 ALA A C 1
ATOM 1270 O O . ALA A 1 156 ? 8.229 -2.633 7.689 1.00 95.44 156 ALA A O 1
ATOM 1271 N N . ASP A 1 157 ? 7.224 -3.891 9.264 1.00 95.38 157 ASP A N 1
ATOM 1272 C CA . ASP A 1 157 ? 8.443 -4.477 9.817 1.00 95.38 157 ASP A CA 1
ATOM 1273 C C . ASP A 1 157 ? 9.213 -5.270 8.755 1.00 95.38 157 ASP A C 1
ATOM 1275 O O . ASP A 1 157 ? 10.422 -5.090 8.616 1.00 95.38 157 ASP A O 1
ATOM 1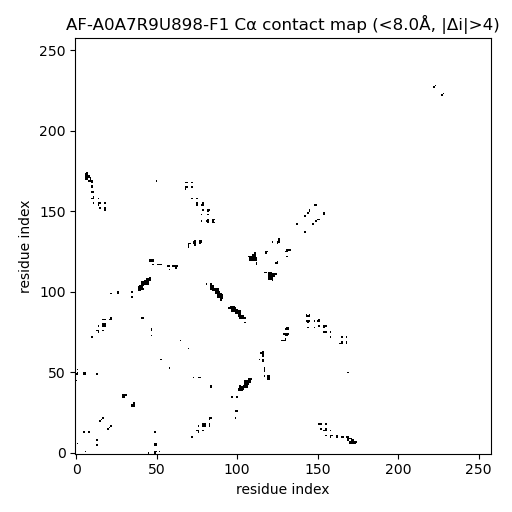279 N N . GLU A 1 158 ? 8.539 -6.110 7.961 1.00 95.56 158 GLU A N 1
ATOM 1280 C CA . GLU A 1 158 ? 9.175 -6.877 6.883 1.00 95.56 158 GLU A CA 1
ATOM 1281 C C . GLU A 1 158 ? 9.870 -5.960 5.867 1.00 95.56 158 GLU A C 1
ATOM 1283 O O . GLU A 1 158 ? 11.031 -6.187 5.509 1.00 95.56 158 GLU A O 1
ATOM 1288 N N . VAL A 1 159 ? 9.190 -4.896 5.438 1.00 95.75 159 VAL A N 1
ATOM 1289 C CA . VAL A 1 159 ? 9.740 -3.905 4.502 1.00 95.75 159 VAL A CA 1
ATOM 1290 C C . VAL A 1 159 ? 10.920 -3.167 5.125 1.00 95.75 159 VAL A C 1
ATOM 1292 O O . VAL A 1 159 ? 11.936 -2.961 4.458 1.00 95.75 159 VAL A O 1
ATOM 1295 N N . TYR A 1 160 ? 10.827 -2.816 6.408 1.00 94.31 160 TYR A N 1
ATOM 1296 C CA . TYR A 1 160 ? 11.915 -2.178 7.138 1.00 94.31 160 TYR A CA 1
ATOM 1297 C C . TYR A 1 160 ? 13.157 -3.078 7.228 1.00 94.31 160 TYR A C 1
ATOM 1299 O O . TYR A 1 160 ? 14.269 -2.608 6.975 1.00 94.31 160 TYR A O 1
ATOM 1307 N N . GLN A 1 161 ? 12.992 -4.376 7.514 1.00 94.75 161 GLN A N 1
ATOM 1308 C CA . GLN A 1 161 ? 14.113 -5.327 7.567 1.00 94.75 161 GLN A CA 1
ATOM 1309 C C . GLN A 1 161 ? 14.823 -5.473 6.212 1.00 94.75 161 GLN A C 1
ATOM 1311 O O . GLN A 1 161 ? 16.042 -5.635 6.174 1.00 94.75 161 GLN A O 1
ATOM 1316 N N . HIS A 1 162 ? 14.091 -5.353 5.101 1.00 93.69 162 HIS A N 1
ATOM 1317 C CA . HIS A 1 162 ? 14.638 -5.473 3.744 1.00 93.69 162 HIS A CA 1
ATOM 1318 C C . HIS A 1 162 ? 14.903 -4.119 3.068 1.00 93.69 162 HIS A C 1
ATOM 1320 O O . HIS A 1 162 ? 15.182 -4.068 1.870 1.00 93.69 162 HIS A O 1
ATOM 1326 N N . ARG A 1 163 ? 14.877 -3.001 3.808 1.00 92.19 163 ARG A N 1
ATOM 1327 C CA . ARG A 1 163 ? 14.970 -1.641 3.238 1.00 92.19 163 ARG A CA 1
ATOM 1328 C C . ARG A 1 163 ? 16.180 -1.421 2.324 1.00 92.19 163 ARG A C 1
ATOM 1330 O O . ARG A 1 163 ? 16.089 -0.690 1.343 1.00 92.19 163 ARG A O 1
ATOM 1337 N N . HIS A 1 164 ? 17.304 -2.077 2.616 1.00 89.50 164 HIS A N 1
ATOM 1338 C CA . HIS A 1 164 ? 18.529 -1.973 1.818 1.00 89.50 164 HIS A CA 1
ATOM 1339 C C . HIS A 1 164 ? 18.379 -2.584 0.417 1.00 89.50 164 HIS A C 1
ATOM 1341 O O . HIS A 1 164 ? 18.979 -2.094 -0.536 1.00 89.50 164 HIS A O 1
ATOM 1347 N N . GLU A 1 165 ? 17.549 -3.616 0.270 1.00 91.94 165 GLU A N 1
ATOM 1348 C CA . GLU A 1 165 ? 17.251 -4.261 -1.014 1.00 91.94 165 GLU A CA 1
ATOM 1349 C C . GLU A 1 165 ? 16.267 -3.435 -1.853 1.00 91.94 165 GLU A C 1
ATOM 1351 O O . GLU A 1 165 ? 16.200 -3.584 -3.073 1.00 91.94 165 GLU A O 1
ATOM 1356 N N . LEU A 1 166 ? 15.528 -2.529 -1.203 1.00 90.88 166 LEU A N 1
ATOM 1357 C CA . LEU A 1 166 ? 14.522 -1.659 -1.814 1.00 90.88 166 LEU A CA 1
ATOM 1358 C C . LEU A 1 166 ? 15.073 -0.276 -2.202 1.00 90.88 166 LEU A C 1
ATOM 1360 O O . LEU A 1 166 ? 14.328 0.575 -2.702 1.00 90.88 166 LEU A O 1
ATOM 1364 N N . LEU A 1 167 ? 16.373 -0.036 -2.008 1.00 85.00 167 LEU A N 1
ATOM 1365 C CA . LEU A 1 167 ? 17.007 1.235 -2.350 1.00 85.00 167 LEU A CA 1
ATOM 1366 C C . LEU A 1 167 ? 16.804 1.580 -3.833 1.00 85.00 167 LEU A C 1
ATOM 1368 O O . LEU A 1 167 ? 17.061 0.786 -4.738 1.00 85.00 167 LEU A O 1
ATOM 1372 N N . GLY A 1 168 ? 16.335 2.803 -4.084 1.00 83.69 168 GLY A N 1
ATOM 1373 C CA . GLY A 1 168 ? 16.097 3.327 -5.430 1.00 83.69 168 GLY A CA 1
ATOM 1374 C C . GLY A 1 168 ? 14.778 2.900 -6.085 1.00 83.69 168 GLY A C 1
ATOM 1375 O O . GLY A 1 168 ? 14.501 3.358 -7.198 1.00 83.69 168 GLY A O 1
ATOM 1376 N N . VAL A 1 169 ? 13.952 2.077 -5.423 1.00 87.50 169 VAL A N 1
ATOM 1377 C CA . VAL A 1 169 ? 12.579 1.773 -5.874 1.00 87.50 169 VAL A CA 1
ATOM 1378 C C . VAL A 1 169 ? 11.708 3.027 -5.812 1.00 87.50 169 VAL A C 1
ATOM 1380 O O . VAL A 1 169 ? 11.058 3.398 -6.795 1.00 87.50 169 VAL A O 1
ATOM 1383 N N . VAL A 1 170 ? 11.737 3.707 -4.668 1.00 84.75 170 VAL A N 1
ATOM 1384 C CA . VAL A 1 170 ? 11.175 5.046 -4.498 1.00 84.75 170 VAL A CA 1
ATOM 1385 C C . VAL A 1 170 ? 12.322 6.042 -4.620 1.00 84.75 170 VAL A C 1
ATOM 1387 O O . VAL A 1 170 ? 13.412 5.804 -4.102 1.00 84.75 170 VAL A O 1
ATOM 1390 N N . LYS A 1 171 ? 12.098 7.142 -5.341 1.00 80.75 171 LYS A N 1
ATOM 1391 C CA . LYS A 1 171 ? 13.046 8.258 -5.424 1.00 80.75 171 LYS A CA 1
ATOM 1392 C C . LYS A 1 171 ? 12.487 9.415 -4.600 1.00 80.75 171 LYS A C 1
ATOM 1394 O O . LYS A 1 171 ? 11.614 10.113 -5.123 1.00 80.75 171 LYS A O 1
ATOM 1399 N N . PRO A 1 172 ? 12.953 9.609 -3.352 1.00 70.62 172 PRO A N 1
ATOM 1400 C CA . PRO A 1 172 ? 12.473 10.689 -2.509 1.00 70.62 172 PRO A CA 1
ATOM 1401 C C . PRO A 1 172 ? 12.600 12.048 -3.205 1.00 70.62 172 PRO A C 1
ATOM 1403 O O . PRO A 1 172 ? 13.576 12.314 -3.915 1.00 70.62 172 PRO A O 1
ATOM 1406 N N . PHE A 1 173 ? 11.603 12.908 -3.014 1.00 69.12 173 PHE A N 1
ATOM 1407 C CA . PHE A 1 173 ? 11.628 14.304 -3.421 1.00 69.12 173 PHE A CA 1
ATOM 1408 C C . PHE A 1 173 ? 11.341 15.227 -2.220 1.00 69.12 173 PHE A C 1
ATOM 1410 O O . PHE A 1 173 ? 10.256 15.129 -1.642 1.00 69.12 173 PHE A O 1
ATOM 1417 N N . PRO A 1 174 ? 12.242 16.173 -1.890 1.00 72.56 174 PRO A N 1
ATOM 1418 C CA . PRO A 1 174 ? 13.549 16.381 -2.521 1.00 72.56 174 PRO A CA 1
ATOM 1419 C C . PRO A 1 174 ? 14.461 15.151 -2.349 1.00 72.56 174 PRO A C 1
ATOM 1421 O O . PRO A 1 174 ? 14.236 14.376 -1.420 1.00 72.56 174 PRO A O 1
ATOM 1424 N N . PRO A 1 175 ? 15.447 14.940 -3.245 1.00 66.81 175 PRO A N 1
ATOM 1425 C CA . PRO A 1 175 ? 16.428 13.879 -3.059 1.00 66.81 175 PRO A CA 1
ATOM 1426 C C . PRO A 1 175 ? 17.042 14.020 -1.671 1.00 66.81 175 PRO A C 1
ATOM 1428 O O . PRO A 1 175 ? 17.387 15.140 -1.280 1.00 66.81 175 PRO A O 1
ATOM 1431 N N . GLU A 1 176 ? 17.163 12.915 -0.936 1.00 65.00 176 GLU A N 1
ATOM 1432 C CA . GLU A 1 176 ? 17.907 12.927 0.319 1.00 65.00 176 GLU A CA 1
ATOM 1433 C C . GLU A 1 176 ? 19.288 13.519 0.042 1.00 65.00 176 GLU A C 1
ATOM 1435 O O . GLU A 1 176 ? 19.945 13.167 -0.947 1.00 65.00 176 GLU A O 1
ATOM 1440 N N . ALA A 1 177 ? 19.695 14.487 0.865 1.00 58.75 177 ALA A N 1
ATOM 1441 C CA . ALA A 1 177 ? 21.053 14.984 0.802 1.00 58.75 177 ALA A CA 1
ATOM 1442 C C . ALA A 1 177 ? 21.953 13.770 1.029 1.00 58.75 177 ALA A C 1
ATOM 1444 O O . ALA A 1 177 ? 21.896 13.143 2.084 1.00 58.75 177 ALA A O 1
ATOM 1445 N N . VAL A 1 178 ? 22.720 13.396 0.005 1.00 54.25 178 VAL A N 1
ATOM 1446 C CA . VAL A 1 178 ? 23.752 12.375 0.139 1.00 54.25 178 VAL A CA 1
ATOM 1447 C C . VAL A 1 178 ? 24.819 12.999 1.029 1.00 54.25 178 VAL A C 1
ATOM 1449 O O . VAL A 1 178 ? 25.749 13.642 0.539 1.00 54.25 178 VAL A O 1
ATOM 1452 N N . ASP A 1 179 ? 24.635 12.897 2.342 1.00 49.72 179 ASP A N 1
ATOM 1453 C CA . ASP A 1 179 ? 25.681 13.196 3.303 1.00 49.72 179 ASP A CA 1
ATOM 1454 C C . ASP A 1 179 ? 26.803 12.204 3.000 1.00 49.72 179 ASP A C 1
ATOM 1456 O O . ASP A 1 179 ? 26.667 10.998 3.194 1.00 49.72 179 ASP A O 1
ATOM 1460 N N . GLY A 1 180 ? 27.882 12.709 2.400 1.00 44.78 180 GLY A N 1
ATOM 1461 C CA . GLY A 1 180 ? 29.004 11.927 1.881 1.00 44.78 180 GLY A CA 1
ATOM 1462 C C . GLY A 1 180 ? 29.884 11.299 2.962 1.00 44.78 180 GLY A C 1
ATOM 1463 O O . GLY A 1 180 ? 31.104 11.331 2.833 1.00 44.78 180 GLY A O 1
ATOM 1464 N N . ASP A 1 181 ? 29.288 10.757 4.020 1.00 41.25 181 ASP A N 1
ATOM 1465 C CA . ASP A 1 181 ? 29.983 10.183 5.165 1.00 41.25 181 ASP A CA 1
ATOM 1466 C C . ASP A 1 181 ? 29.454 8.766 5.440 1.00 41.25 181 ASP A C 1
ATOM 1468 O O . ASP A 1 181 ? 28.731 8.492 6.399 1.00 41.25 181 ASP A O 1
ATOM 1472 N N . ASP A 1 182 ? 29.841 7.850 4.550 1.00 49.00 182 ASP A N 1
ATOM 1473 C CA . ASP A 1 182 ? 29.528 6.411 4.536 1.00 49.00 182 ASP A CA 1
ATOM 1474 C C . ASP A 1 182 ? 30.225 5.633 5.6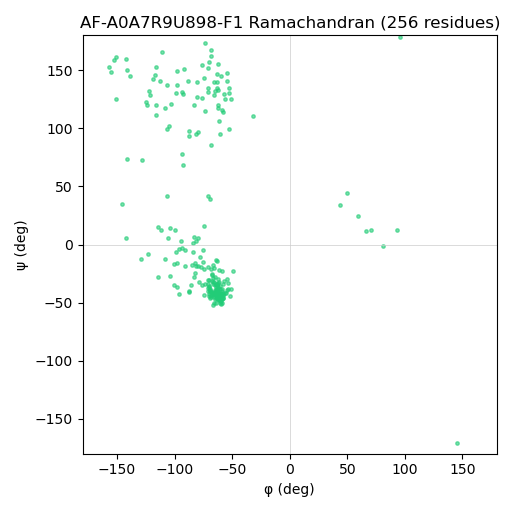82 1.00 49.00 182 ASP A C 1
ATOM 1476 O O . ASP A 1 182 ? 30.742 4.534 5.512 1.00 49.00 182 ASP A O 1
ATOM 1480 N N . ASN A 1 183 ? 30.303 6.233 6.875 1.00 41.59 183 ASN A N 1
ATOM 1481 C CA . ASN A 1 183 ? 30.838 5.621 8.096 1.00 41.59 183 ASN A CA 1
ATOM 1482 C C . ASN A 1 183 ? 30.085 6.009 9.377 1.00 41.59 183 ASN A C 1
ATOM 1484 O O . ASN A 1 183 ? 30.484 5.601 10.474 1.00 41.59 183 ASN A O 1
ATOM 1488 N N . ARG A 1 184 ? 28.971 6.745 9.294 1.00 39.97 184 ARG A N 1
ATOM 1489 C CA . ARG A 1 184 ? 28.073 6.878 10.444 1.00 39.97 184 ARG A CA 1
ATOM 1490 C C . ARG A 1 184 ? 27.070 5.738 10.442 1.00 39.97 184 ARG A C 1
ATOM 1492 O O . ARG A 1 184 ? 26.043 5.783 9.781 1.00 39.97 184 ARG A O 1
ATOM 1499 N N . ILE A 1 185 ? 27.394 4.726 11.243 1.00 41.19 185 ILE A N 1
ATOM 1500 C CA . ILE A 1 185 ? 26.440 3.805 11.863 1.00 41.19 185 ILE A CA 1
ATOM 1501 C C . ILE A 1 185 ? 25.140 4.577 12.137 1.00 41.19 185 ILE A C 1
ATOM 1503 O O . ILE A 1 185 ? 25.125 5.487 12.968 1.00 41.19 185 ILE A O 1
ATOM 1507 N N . HIS A 1 186 ? 24.078 4.245 11.399 1.00 43.91 186 HIS A N 1
ATOM 1508 C CA . HIS A 1 186 ? 22.737 4.770 11.623 1.00 43.91 186 HIS A CA 1
ATOM 1509 C C . HIS A 1 186 ? 22.282 4.380 13.033 1.00 43.91 186 HIS A C 1
ATOM 1511 O O . HIS A 1 186 ? 21.762 3.290 13.257 1.00 43.91 186 HIS A O 1
ATOM 1517 N N . ALA A 1 187 ? 22.482 5.293 13.979 1.00 42.50 187 ALA A N 1
ATOM 1518 C CA . ALA A 1 187 ? 21.910 5.259 15.319 1.00 42.50 187 ALA A CA 1
ATOM 1519 C C . ALA A 1 187 ? 20.740 6.251 15.471 1.00 42.50 187 ALA A C 1
ATOM 1521 O O . ALA A 1 187 ? 20.316 6.521 16.588 1.00 42.50 187 ALA A O 1
ATOM 1522 N N . ASP A 1 188 ? 20.187 6.785 14.375 1.00 46.81 188 ASP A N 1
ATOM 1523 C CA . ASP A 1 188 ? 19.159 7.839 14.455 1.00 46.81 188 ASP A CA 1
ATOM 1524 C C . ASP A 1 188 ? 17.704 7.339 14.432 1.00 46.81 188 ASP A C 1
ATOM 1526 O O . ASP A 1 188 ? 16.783 8.117 14.658 1.00 46.81 188 ASP A O 1
ATOM 1530 N N . GLY A 1 189 ? 17.470 6.029 14.290 1.00 42.31 189 GLY A N 1
ATOM 1531 C CA . GLY A 1 189 ? 16.144 5.432 14.524 1.00 42.31 189 GLY A CA 1
ATOM 1532 C C . GLY A 1 189 ? 15.811 5.213 16.008 1.00 42.31 189 GLY A C 1
ATOM 1533 O O . GLY A 1 189 ? 14.649 5.071 16.366 1.00 42.31 189 GLY A O 1
ATOM 1534 N N . GLN A 1 190 ? 16.814 5.206 16.895 1.00 45.69 190 GLN A N 1
ATOM 1535 C CA . GLN A 1 190 ? 16.608 5.058 18.345 1.00 45.69 190 GLN A CA 1
ATOM 1536 C C . GLN A 1 190 ? 16.668 6.385 19.107 1.00 45.69 190 GLN A C 1
ATOM 1538 O O . GLN A 1 190 ? 16.207 6.454 20.245 1.00 45.69 190 GLN A O 1
ATOM 1543 N N . GLN A 1 191 ? 17.215 7.450 18.517 1.00 45.09 191 GLN A N 1
ATOM 1544 C CA . GLN A 1 191 ? 17.473 8.691 19.246 1.00 45.09 191 GLN A CA 1
ATOM 1545 C C . GLN A 1 191 ? 16.195 9.515 19.482 1.00 45.09 191 GLN A C 1
ATOM 1547 O O . GLN A 1 191 ? 16.032 10.088 20.561 1.00 45.09 191 GLN A O 1
ATOM 1552 N N . GLY A 1 192 ? 15.250 9.498 18.533 1.00 48.41 192 GLY A N 1
ATOM 1553 C CA . GLY A 1 192 ? 13.922 10.103 18.702 1.00 48.41 192 GLY A CA 1
ATOM 1554 C C . GLY A 1 192 ? 13.087 9.399 19.775 1.00 48.41 192 GLY A C 1
ATOM 1555 O O . GLY A 1 192 ? 12.554 10.048 20.676 1.00 48.41 192 GLY A O 1
ATOM 1556 N N . ASP A 1 193 ? 13.073 8.067 19.750 1.00 54.88 193 ASP A N 1
ATOM 1557 C CA . ASP A 1 193 ? 12.343 7.240 20.715 1.00 54.88 193 ASP A CA 1
ATOM 1558 C C . ASP A 1 193 ? 12.962 7.271 22.115 1.00 54.88 193 ASP A C 1
ATOM 1560 O O . ASP A 1 193 ? 12.246 7.304 23.119 1.00 54.88 193 ASP A O 1
ATOM 1564 N N . TYR A 1 194 ? 14.293 7.327 22.217 1.00 58.78 194 TYR A N 1
ATOM 1565 C CA . TYR A 1 194 ? 14.973 7.462 23.501 1.00 58.78 194 TYR A CA 1
ATOM 1566 C C . TYR A 1 194 ? 14.734 8.843 24.116 1.00 58.78 194 TYR A C 1
ATOM 1568 O O . TYR A 1 194 ? 14.475 8.939 25.317 1.00 58.78 194 TYR A O 1
ATOM 1576 N N . LEU A 1 195 ? 14.742 9.915 23.316 1.00 64.56 195 LEU A N 1
ATOM 1577 C CA . LEU A 1 195 ? 14.393 11.260 23.785 1.00 64.56 195 LEU A CA 1
ATOM 1578 C C . LEU A 1 195 ? 12.920 11.354 24.196 1.00 64.56 195 LEU A C 1
ATOM 1580 O O . L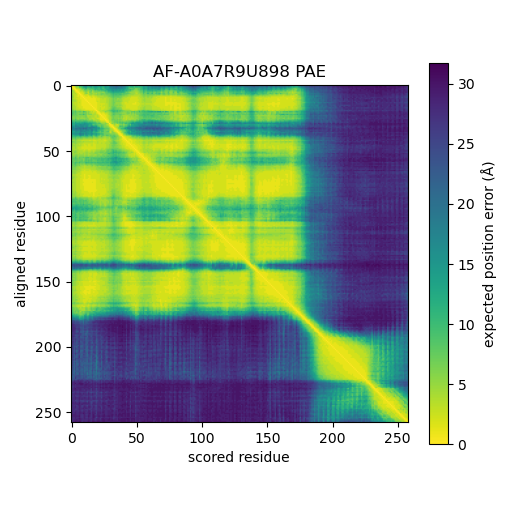EU A 1 195 ? 12.624 11.906 25.254 1.00 64.56 195 LEU A O 1
ATOM 1584 N N . ALA A 1 196 ? 11.999 10.758 23.438 1.00 65.25 196 ALA A N 1
ATOM 1585 C CA . ALA A 1 196 ? 10.583 10.722 23.800 1.00 65.25 196 ALA A CA 1
ATOM 1586 C C . ALA A 1 196 ? 10.344 9.933 25.101 1.00 65.25 196 ALA A C 1
ATOM 1588 O O . ALA A 1 196 ? 9.659 10.416 26.009 1.00 65.25 196 ALA A O 1
ATOM 1589 N N . ARG A 1 197 ? 10.972 8.758 25.253 1.00 72.38 197 ARG A N 1
ATOM 1590 C CA . ARG A 1 197 ? 10.871 7.933 26.469 1.00 72.38 197 ARG A CA 1
ATOM 1591 C C . ARG A 1 197 ? 11.523 8.595 27.679 1.00 72.38 197 ARG A C 1
ATOM 1593 O O . ARG A 1 197 ? 10.923 8.575 28.755 1.00 72.38 197 ARG A O 1
ATOM 1600 N N . THR A 1 198 ? 12.694 9.218 27.521 1.00 75.81 198 THR A N 1
ATOM 1601 C CA . THR A 1 198 ? 13.376 9.947 28.610 1.00 75.81 198 THR A CA 1
ATOM 1602 C C . THR A 1 198 ? 12.613 11.200 29.023 1.00 75.81 198 THR A C 1
ATOM 1604 O O . THR A 1 198 ? 12.425 11.434 30.216 1.00 75.81 198 THR A O 1
ATOM 1607 N N . MET A 1 199 ? 12.071 11.965 28.074 1.00 78.56 199 MET A N 1
ATOM 1608 C CA . MET A 1 199 ? 11.210 13.109 28.382 1.00 78.56 199 MET A CA 1
ATOM 1609 C C . MET A 1 199 ? 9.922 12.673 29.088 1.00 78.56 199 MET A C 1
ATOM 1611 O O . MET A 1 199 ? 9.540 13.285 30.085 1.00 78.56 199 MET A O 1
ATOM 1615 N N . SER A 1 200 ? 9.295 11.573 28.658 1.00 79.81 200 SER A N 1
ATOM 1616 C CA . SER A 1 200 ? 8.108 11.024 29.325 1.00 79.81 200 SER A CA 1
ATOM 1617 C C . SER A 1 200 ? 8.404 10.563 30.758 1.00 79.81 200 SER A C 1
ATOM 1619 O O . SER A 1 200 ? 7.596 10.799 31.657 1.00 79.81 200 SER A O 1
ATOM 1621 N N . THR A 1 201 ? 9.566 9.950 31.013 1.00 84.31 201 THR A N 1
ATOM 1622 C CA . THR A 1 201 ? 9.965 9.561 32.380 1.00 84.31 201 THR A CA 1
ATOM 1623 C C . THR A 1 201 ? 10.283 10.773 33.249 1.00 84.31 201 THR A C 1
ATOM 1625 O O . THR A 1 201 ? 9.870 10.807 34.408 1.00 84.31 201 THR A O 1
ATOM 1628 N N . ILE A 1 202 ? 10.947 11.798 32.708 1.00 88.12 202 ILE A N 1
ATOM 1629 C CA . ILE A 1 202 ? 11.221 13.048 33.433 1.00 88.12 202 ILE A CA 1
ATOM 1630 C C . ILE A 1 202 ? 9.911 13.750 33.812 1.00 88.12 202 ILE A C 1
ATOM 1632 O O . ILE A 1 202 ? 9.755 14.173 34.958 1.00 88.12 202 ILE A O 1
ATOM 1636 N N . ILE A 1 203 ? 8.946 13.827 32.889 1.00 86.44 203 ILE A N 1
ATOM 1637 C CA . ILE A 1 203 ? 7.625 14.415 33.150 1.00 86.44 203 ILE A CA 1
ATOM 1638 C C . ILE A 1 203 ? 6.879 13.610 34.221 1.00 86.44 203 ILE A C 1
ATOM 1640 O O . ILE A 1 203 ? 6.354 14.198 35.167 1.00 86.44 203 ILE A O 1
ATOM 1644 N N . ALA A 1 204 ? 6.879 12.276 34.138 1.00 87.50 204 ALA A N 1
ATOM 1645 C CA . ALA A 1 204 ? 6.247 11.423 35.144 1.00 87.50 204 ALA A CA 1
ATOM 1646 C C . ALA A 1 204 ? 6.869 11.614 36.540 1.00 87.50 204 ALA A C 1
ATOM 1648 O O . ALA A 1 204 ? 6.145 11.782 37.524 1.00 87.50 204 ALA A O 1
ATOM 1649 N N . LEU A 1 205 ? 8.203 11.670 36.635 1.00 89.06 205 LEU A N 1
ATOM 1650 C CA . LEU A 1 205 ? 8.910 11.925 37.894 1.00 89.06 205 LEU A CA 1
ATOM 1651 C C . LEU A 1 205 ? 8.617 13.325 38.450 1.00 89.06 205 LEU A C 1
ATOM 1653 O O . LEU A 1 205 ? 8.431 13.473 39.660 1.00 89.06 205 LEU A O 1
ATOM 1657 N N . ALA A 1 206 ? 8.521 14.340 37.588 1.00 90.81 206 ALA A N 1
ATOM 1658 C CA . ALA A 1 206 ? 8.156 15.695 37.991 1.00 90.81 206 ALA A CA 1
ATOM 1659 C C . ALA A 1 206 ? 6.726 15.755 38.554 1.00 90.81 206 ALA A C 1
ATOM 1661 O O . ALA A 1 206 ? 6.512 16.345 39.614 1.00 90.81 206 ALA A O 1
ATOM 1662 N N . ILE A 1 207 ? 5.763 15.086 37.909 1.00 91.12 207 ILE A N 1
ATOM 1663 C CA . ILE A 1 207 ? 4.371 15.008 38.380 1.00 91.12 207 ILE A CA 1
ATOM 1664 C C . ILE A 1 207 ? 4.299 14.320 39.748 1.00 91.12 207 ILE A C 1
ATOM 1666 O O . ILE A 1 207 ? 3.686 14.858 40.673 1.00 91.12 207 ILE A O 1
ATOM 1670 N N . VAL A 1 208 ? 4.961 13.171 39.914 1.00 91.62 208 VAL A N 1
ATOM 1671 C CA . VAL A 1 208 ? 5.004 12.453 41.200 1.00 91.62 208 VAL A CA 1
ATOM 1672 C C . VAL A 1 208 ? 5.653 13.318 42.286 1.00 91.62 208 VAL A C 1
ATOM 1674 O O . VAL A 1 208 ? 5.126 13.413 43.397 1.00 91.62 208 VAL A O 1
ATOM 1677 N N . GLY A 1 209 ? 6.749 14.011 41.966 1.00 91.44 209 GLY A N 1
ATOM 1678 C CA . GLY A 1 209 ? 7.401 14.957 42.871 1.00 91.44 209 GLY A CA 1
ATOM 1679 C C . GLY A 1 209 ? 6.467 16.087 43.318 1.00 91.44 209 GLY A C 1
ATOM 1680 O O . GLY A 1 209 ? 6.348 16.353 44.517 1.00 91.44 209 GLY A O 1
ATOM 1681 N N . CYS A 1 210 ? 5.745 16.706 42.380 1.00 92.88 210 CYS A N 1
ATOM 1682 C CA . CYS A 1 210 ? 4.766 17.751 42.677 1.00 92.88 210 CYS A CA 1
ATOM 1683 C C . CYS A 1 210 ? 3.627 17.242 43.570 1.00 92.88 210 CYS A C 1
ATOM 1685 O O . CYS A 1 210 ? 3.288 17.903 44.553 1.00 92.88 210 CYS A O 1
ATOM 1687 N N . LEU A 1 211 ? 3.070 16.059 43.290 1.00 92.00 211 LEU A N 1
ATOM 1688 C CA . LEU A 1 211 ? 2.002 15.468 44.103 1.00 92.00 211 LEU A CA 1
ATOM 1689 C C . LEU A 1 211 ? 2.464 15.164 45.536 1.00 92.00 211 LEU A C 1
ATOM 1691 O O . LEU A 1 211 ? 1.725 15.429 46.486 1.00 92.00 211 LEU A O 1
ATOM 1695 N N . CYS A 1 212 ? 3.700 14.691 45.719 1.00 89.94 212 CYS A N 1
ATOM 1696 C CA . CYS A 1 212 ? 4.287 14.483 47.044 1.00 89.94 212 CYS A CA 1
ATOM 1697 C C . CYS A 1 212 ? 4.417 15.795 47.833 1.00 89.94 212 CYS A C 1
ATOM 1699 O O . CYS A 1 212 ? 4.057 15.842 49.012 1.00 89.94 212 CYS A O 1
ATOM 1701 N N . ILE A 1 213 ? 4.882 16.873 47.191 1.00 91.44 213 ILE A N 1
ATOM 1702 C CA . ILE A 1 213 ? 4.998 18.196 47.826 1.00 91.44 213 ILE A CA 1
ATOM 1703 C C . ILE A 1 213 ? 3.614 18.719 48.220 1.00 91.44 213 ILE A C 1
ATOM 1705 O O . ILE A 1 213 ? 3.424 19.147 49.360 1.00 91.44 213 ILE A O 1
ATOM 1709 N N . ILE A 1 214 ? 2.634 18.628 47.316 1.00 92.75 214 ILE A N 1
ATOM 1710 C CA . ILE A 1 214 ? 1.247 19.025 47.586 1.00 92.75 214 ILE A CA 1
ATOM 1711 C C . ILE A 1 214 ? 0.688 18.230 48.772 1.00 92.75 214 ILE A C 1
ATOM 1713 O O . ILE A 1 214 ? 0.095 18.822 49.671 1.00 92.75 214 ILE A O 1
ATOM 1717 N N . GLY A 1 215 ? 0.932 16.918 48.833 1.00 90.62 215 GLY A N 1
ATOM 1718 C CA . GLY A 1 215 ? 0.516 16.071 49.950 1.00 90.62 215 GLY A CA 1
ATOM 1719 C C . GLY A 1 215 ? 1.118 16.500 51.292 1.00 90.62 215 GLY A C 1
ATOM 1720 O O . GLY A 1 215 ? 0.404 16.563 52.295 1.00 90.62 215 GLY A O 1
ATOM 1721 N N . VAL A 1 216 ? 2.408 16.855 51.326 1.00 89.12 216 VAL A N 1
ATOM 1722 C CA . VAL A 1 216 ? 3.073 17.362 52.540 1.00 89.12 216 VAL A CA 1
ATOM 1723 C C . VAL A 1 216 ? 2.485 18.706 52.969 1.00 89.12 216 VAL A C 1
ATOM 1725 O O . VAL A 1 216 ? 2.136 18.864 54.140 1.00 89.12 216 VAL A O 1
ATOM 1728 N N . VAL A 1 217 ? 2.316 19.648 52.037 1.00 91.00 217 VAL A N 1
ATOM 1729 C CA . VAL A 1 217 ? 1.742 20.974 52.321 1.00 91.00 217 VAL A CA 1
ATOM 1730 C C . VAL A 1 217 ? 0.300 20.851 52.808 1.00 91.00 217 VAL A C 1
ATOM 1732 O O . VAL A 1 217 ? -0.060 21.450 53.822 1.00 91.00 217 VAL A O 1
ATOM 1735 N N . TYR A 1 218 ? -0.514 20.025 52.149 1.00 92.25 218 TYR A N 1
ATOM 1736 C CA . TYR A 1 218 ? -1.894 19.767 52.549 1.00 92.25 218 TYR A CA 1
ATOM 1737 C C . TYR A 1 218 ? -1.966 19.164 53.955 1.00 92.25 218 TYR A C 1
ATOM 1739 O O . TYR A 1 218 ? -2.771 19.592 54.782 1.00 92.25 218 TYR A O 1
ATOM 1747 N N . ARG A 1 219 ? -1.075 18.217 54.268 1.00 84.25 219 ARG A N 1
ATOM 1748 C CA . ARG A 1 219 ? -0.997 17.594 55.592 1.00 84.25 219 ARG A CA 1
ATOM 1749 C C . ARG A 1 219 ? -0.556 18.592 56.668 1.00 84.25 219 ARG A C 1
ATOM 1751 O O . ARG A 1 219 ? -1.147 18.608 57.745 1.00 84.25 219 ARG A O 1
ATOM 1758 N N . MET A 1 220 ? 0.418 19.458 56.379 1.00 81.38 220 MET A N 1
ATOM 1759 C CA . MET A 1 220 ? 0.814 20.551 57.278 1.00 81.38 220 MET A CA 1
ATOM 1760 C C . MET A 1 220 ? -0.344 21.518 57.539 1.00 81.38 220 MET A C 1
ATOM 1762 O O . MET A 1 220 ? -0.615 21.846 58.693 1.00 81.38 220 MET A O 1
ATOM 1766 N N . TYR A 1 221 ? -1.060 21.922 56.488 1.00 87.12 221 TYR A N 1
ATOM 1767 C CA . TYR A 1 221 ? -2.229 22.793 56.595 1.00 87.12 221 TYR A CA 1
ATOM 1768 C C . TYR A 1 221 ? -3.348 22.151 57.429 1.00 87.12 221 TYR A C 1
ATOM 1770 O O . TYR A 1 221 ? -3.894 22.786 58.333 1.00 87.12 221 TYR A O 1
ATOM 1778 N N . TYR A 1 222 ? -3.648 20.873 57.180 1.00 86.38 222 TYR A N 1
ATOM 1779 C CA . TYR A 1 222 ? -4.662 20.120 57.916 1.00 86.38 222 TYR A CA 1
ATOM 1780 C C . TYR A 1 222 ? -4.345 20.039 59.418 1.00 86.38 222 TYR A C 1
ATOM 1782 O O . TYR A 1 222 ? -5.208 20.332 60.245 1.00 86.38 222 TYR A O 1
ATOM 1790 N N . TYR A 1 223 ? -3.102 19.716 59.791 1.00 76.25 223 TYR A N 1
ATOM 1791 C CA . TYR A 1 223 ? -2.708 19.646 61.204 1.00 76.25 223 TYR A CA 1
ATOM 1792 C C . TYR A 1 223 ? -2.643 21.014 61.882 1.00 76.25 223 TYR A C 1
ATOM 1794 O O . TYR A 1 223 ? -3.030 21.128 63.044 1.00 76.25 223 TYR A O 1
ATOM 1802 N N . HIS A 1 224 ? -2.220 22.060 61.166 1.00 78.31 224 HIS A N 1
ATOM 1803 C CA . HIS A 1 224 ? -2.259 23.422 61.696 1.00 78.31 224 HIS A CA 1
ATOM 1804 C C . HIS A 1 224 ? -3.695 23.846 62.035 1.00 78.31 224 HIS A C 1
ATOM 1806 O O . HIS A 1 224 ? -3.946 24.401 63.103 1.00 78.31 224 HIS A O 1
ATOM 1812 N N . ARG A 1 225 ? -4.657 23.498 61.171 1.00 82.56 225 ARG A N 1
ATOM 1813 C CA . ARG A 1 225 ? -6.083 23.760 61.400 1.00 82.56 225 ARG A CA 1
ATOM 1814 C C . ARG A 1 225 ? -6.667 22.971 62.579 1.00 82.56 225 ARG A C 1
ATOM 1816 O O . ARG A 1 225 ? -7.602 23.451 63.209 1.00 82.56 225 ARG A O 1
ATOM 1823 N N . MET A 1 226 ? -6.121 21.796 62.891 1.00 81.88 226 MET A N 1
ATOM 1824 C CA . MET A 1 226 ? -6.574 20.939 63.999 1.00 81.88 226 MET A CA 1
ATOM 1825 C C . MET A 1 226 ? -5.980 21.328 65.367 1.00 81.88 226 MET A C 1
ATOM 1827 O O . MET A 1 226 ? -6.283 20.677 66.363 1.00 81.88 226 MET A O 1
ATOM 1831 N N . GLY A 1 227 ? -5.157 22.384 65.449 1.00 76.31 227 GLY A N 1
ATOM 1832 C CA . GLY A 1 227 ? -4.643 22.910 66.721 1.00 76.31 227 GLY A CA 1
ATOM 1833 C C . GLY A 1 227 ? -3.607 22.022 67.421 1.00 76.31 227 GLY A C 1
ATOM 1834 O O . GLY A 1 227 ? -3.277 22.266 68.582 1.00 76.31 227 GLY A O 1
ATOM 1835 N N . ASP A 1 228 ? -3.075 21.008 66.735 1.00 64.81 228 ASP A N 1
ATOM 1836 C CA . ASP A 1 228 ? -2.113 20.066 67.305 1.00 64.81 228 ASP A CA 1
ATOM 1837 C C . ASP A 1 228 ? -0.680 20.610 67.145 1.00 64.81 228 ASP A C 1
ATOM 1839 O O . ASP A 1 228 ? -0.033 20.485 66.103 1.00 64.81 228 ASP A O 1
ATOM 1843 N N . SER A 1 229 ? -0.189 21.303 68.175 1.00 56.06 229 SER A N 1
ATOM 1844 C CA . SER A 1 229 ? 1.090 22.033 68.164 1.00 56.06 229 SER A CA 1
ATOM 1845 C C . SER A 1 229 ? 2.326 21.165 68.447 1.00 56.06 229 SER A C 1
ATOM 1847 O O . SER A 1 229 ? 3.439 21.686 68.536 1.00 56.06 229 SER A O 1
ATOM 1849 N N . ARG A 1 230 ? 2.190 19.835 68.554 1.00 55.66 230 ARG A N 1
ATOM 1850 C CA . ARG A 1 230 ? 3.323 18.925 68.816 1.00 55.66 230 ARG A CA 1
ATOM 1851 C C . ARG A 1 230 ? 3.949 18.373 67.533 1.00 55.66 230 ARG A C 1
ATOM 1853 O O . ARG A 1 230 ? 3.924 17.170 67.275 1.00 55.66 230 ARG A O 1
ATOM 1860 N N . TRP A 1 231 ? 4.600 19.241 66.764 1.00 57.66 231 TRP A N 1
ATOM 1861 C CA . TRP A 1 231 ? 5.524 18.818 65.707 1.00 57.66 231 TRP A CA 1
ATOM 1862 C C . TRP A 1 231 ? 6.896 18.484 66.306 1.00 57.66 231 TRP A C 1
ATOM 1864 O O . TRP A 1 231 ? 7.737 19.357 66.492 1.00 57.66 231 TRP A O 1
ATOM 1874 N N . SER A 1 232 ? 7.145 17.206 66.609 1.00 57.03 232 SER A N 1
ATOM 1875 C CA . SER A 1 232 ? 8.521 16.725 66.779 1.00 57.03 232 SER A CA 1
ATOM 1876 C C . SER A 1 232 ? 9.095 16.403 65.402 1.00 57.03 232 SER A C 1
ATOM 1878 O O . SER A 1 232 ? 8.571 15.537 64.698 1.00 57.03 232 SER A O 1
ATOM 1880 N N . TYR A 1 233 ? 10.182 17.088 65.037 1.00 54.66 233 TYR A N 1
ATOM 1881 C CA . TYR A 1 233 ? 10.963 16.901 63.805 1.00 54.66 233 TYR A CA 1
ATOM 1882 C C . TYR A 1 233 ? 11.329 15.423 63.532 1.00 54.66 233 TYR A C 1
ATOM 1884 O O . TYR A 1 233 ? 11.561 15.030 62.390 1.00 54.66 233 TYR A O 1
ATOM 1892 N N . GLU A 1 234 ? 11.338 14.584 64.572 1.00 57.38 234 GLU A N 1
ATOM 1893 C CA . GLU A 1 234 ? 11.597 13.143 64.495 1.00 57.38 234 GLU A CA 1
ATOM 1894 C C . GLU A 1 234 ? 10.542 12.374 63.677 1.00 57.38 234 GLU A C 1
ATOM 1896 O O . GLU A 1 234 ? 10.902 11.454 62.947 1.00 57.38 234 GLU A O 1
ATOM 1901 N N . ARG A 1 235 ? 9.259 12.776 63.691 1.00 60.03 235 ARG A N 1
ATOM 1902 C CA . ARG A 1 235 ? 8.188 12.043 62.977 1.00 60.03 235 ARG A CA 1
ATOM 1903 C C . ARG A 1 235 ? 8.183 12.238 61.454 1.00 60.03 235 ARG A C 1
ATOM 1905 O O . ARG A 1 235 ? 7.549 11.461 60.748 1.00 60.03 235 ARG A O 1
ATOM 1912 N N . ILE A 1 236 ? 8.901 13.238 60.934 1.00 57.34 236 ILE A N 1
ATOM 1913 C CA . ILE A 1 236 ? 9.041 13.482 59.483 1.00 57.34 236 ILE A CA 1
ATOM 1914 C C . ILE A 1 236 ? 10.134 12.583 58.873 1.00 57.34 236 ILE A C 1
ATOM 1916 O O . ILE A 1 236 ? 10.093 12.267 57.683 1.00 57.34 236 ILE A O 1
ATOM 1920 N N . LYS A 1 237 ? 11.106 12.126 59.677 1.00 59.28 237 LYS A N 1
ATOM 1921 C CA . LYS A 1 237 ? 12.253 11.345 59.183 1.00 59.28 237 LYS A CA 1
ATOM 1922 C C . LYS A 1 237 ? 11.881 9.932 58.729 1.00 59.28 237 LYS A C 1
ATOM 1924 O O . LYS A 1 237 ? 12.530 9.413 57.824 1.00 59.28 237 LYS A O 1
ATOM 1929 N N . GLU A 1 238 ? 10.868 9.310 59.329 1.00 60.03 238 GLU A N 1
ATOM 1930 C CA . GLU A 1 238 ? 10.477 7.932 58.995 1.00 60.03 238 GLU A CA 1
ATOM 1931 C C . GLU A 1 238 ? 9.960 7.768 57.552 1.00 60.03 238 GLU A C 1
ATOM 1933 O O . GLU A 1 238 ? 10.515 6.932 56.834 1.00 60.03 238 GLU A O 1
ATOM 1938 N N . PRO A 1 239 ? 9.006 8.585 57.055 1.00 58.41 239 PRO A N 1
ATOM 1939 C CA . PRO A 1 239 ? 8.565 8.475 55.663 1.00 58.41 239 PRO A CA 1
ATOM 1940 C C . PRO A 1 239 ? 9.675 8.792 54.647 1.00 58.41 239 PRO A C 1
ATOM 1942 O O . PRO A 1 239 ? 9.749 8.159 53.594 1.00 58.41 239 PRO A O 1
ATOM 1945 N N . LEU A 1 240 ? 10.584 9.721 54.970 1.00 56.69 240 LEU A N 1
ATOM 1946 C CA . LEU A 1 240 ? 11.719 10.062 54.102 1.00 56.69 240 LEU A CA 1
ATOM 1947 C C . LEU A 1 240 ? 12.785 8.953 54.052 1.00 56.69 240 LEU A C 1
ATOM 1949 O O . LEU A 1 240 ? 13.419 8.769 53.013 1.00 56.69 240 LEU A O 1
ATOM 1953 N N . ARG A 1 241 ? 12.970 8.176 55.131 1.00 63.69 241 ARG A N 1
ATOM 1954 C CA . ARG A 1 241 ? 13.819 6.969 55.112 1.00 63.69 241 ARG A CA 1
ATOM 1955 C C . ARG A 1 241 ? 13.239 5.880 54.213 1.00 63.69 241 ARG A C 1
ATOM 1957 O O . ARG A 1 241 ? 13.997 5.303 53.437 1.00 63.69 241 ARG A O 1
ATOM 1964 N N . GLY A 1 242 ? 11.926 5.650 54.278 1.00 62.50 242 GLY A N 1
ATOM 1965 C CA . GLY A 1 242 ? 11.240 4.683 53.415 1.00 62.50 242 GLY A CA 1
ATOM 1966 C C . GLY A 1 242 ? 11.352 5.045 51.931 1.00 62.50 242 GLY A C 1
ATOM 1967 O O . GLY A 1 242 ? 11.744 4.210 51.119 1.00 62.50 242 GLY A O 1
ATOM 1968 N N . ALA A 1 243 ? 11.126 6.317 51.584 1.00 60.09 243 ALA A N 1
ATOM 1969 C CA . ALA A 1 243 ? 11.278 6.802 50.209 1.00 60.09 243 ALA A CA 1
ATOM 1970 C C . ALA A 1 243 ? 12.724 6.680 49.688 1.00 60.09 243 ALA A C 1
ATOM 1972 O O . ALA A 1 243 ? 12.943 6.333 48.529 1.00 60.09 243 ALA A O 1
ATOM 1973 N N . ARG A 1 244 ? 13.727 6.908 50.550 1.00 61.12 244 ARG A N 1
ATOM 1974 C CA . ARG A 1 244 ? 15.148 6.783 50.186 1.00 61.12 244 ARG A CA 1
ATOM 1975 C C . ARG A 1 244 ? 15.583 5.329 49.973 1.00 61.12 244 ARG A C 1
ATOM 1977 O O . ARG A 1 244 ? 16.421 5.083 49.112 1.00 61.12 244 ARG A O 1
ATOM 1984 N N . GLN A 1 245 ? 15.019 4.379 50.722 1.00 65.50 245 GLN A N 1
ATOM 1985 C CA . GLN A 1 245 ? 15.254 2.944 50.513 1.00 65.50 245 GLN A CA 1
ATOM 1986 C C . GLN A 1 245 ? 14.586 2.439 49.227 1.00 65.50 245 GLN A C 1
ATOM 1988 O O . GLN A 1 245 ? 15.220 1.707 48.472 1.00 65.50 245 GLN A O 1
ATOM 1993 N N . ALA A 1 246 ? 13.368 2.898 48.922 1.00 57.47 246 ALA A N 1
ATOM 1994 C CA . ALA A 1 246 ? 12.681 2.566 47.672 1.00 57.47 246 ALA A CA 1
ATOM 1995 C C . ALA A 1 246 ? 13.417 3.111 46.430 1.00 57.47 246 ALA A C 1
ATOM 1997 O O . ALA A 1 246 ? 13.577 2.399 45.443 1.00 57.47 246 ALA A O 1
ATOM 1998 N N . ALA A 1 247 ? 13.941 4.341 46.501 1.00 57.75 247 ALA A N 1
ATOM 1999 C CA . ALA A 1 247 ? 14.732 4.931 45.419 1.00 57.75 247 ALA A CA 1
ATOM 2000 C C . ALA A 1 247 ? 16.078 4.214 45.193 1.00 57.75 247 ALA A C 1
ATOM 2002 O O . ALA A 1 247 ? 16.543 4.127 44.059 1.00 57.75 247 ALA A O 1
ATOM 2003 N N . HIS A 1 248 ? 16.696 3.676 46.253 1.00 57.94 248 HIS A N 1
ATOM 2004 C CA . HIS A 1 248 ? 17.918 2.875 46.130 1.00 57.94 248 HIS A CA 1
ATOM 2005 C C . HIS A 1 248 ? 17.664 1.502 45.491 1.00 57.94 248 HIS A C 1
ATOM 2007 O O . HIS A 1 248 ? 18.490 1.067 44.696 1.00 57.94 248 HIS A O 1
ATOM 2013 N N . GLY A 1 249 ? 16.529 0.855 45.787 1.00 58.88 249 GLY A N 1
ATOM 2014 C CA . GLY A 1 249 ? 16.153 -0.424 45.168 1.00 58.88 249 GLY A CA 1
ATOM 2015 C C . GLY A 1 249 ? 15.868 -0.303 43.667 1.00 58.88 249 GLY A C 1
ATOM 2016 O O . GLY A 1 249 ? 16.391 -1.081 42.875 1.00 58.88 249 GLY A O 1
ATOM 2017 N N . ALA A 1 250 ? 15.134 0.737 43.254 1.00 52.38 250 ALA A N 1
ATOM 2018 C CA . ALA A 1 250 ? 14.834 0.984 41.839 1.00 52.38 250 ALA A CA 1
ATOM 2019 C C . ALA A 1 250 ? 16.090 1.302 40.995 1.00 52.38 250 ALA A C 1
ATOM 2021 O O . ALA A 1 250 ? 16.131 1.023 39.798 1.00 52.38 250 ALA A O 1
ATOM 2022 N N . GLY A 1 251 ? 17.135 1.866 41.613 1.00 50.03 251 GLY A N 1
ATOM 2023 C CA . GLY A 1 251 ? 18.412 2.143 40.949 1.00 50.03 251 GLY A CA 1
ATOM 2024 C C . GLY A 1 251 ? 19.285 0.906 40.691 1.00 50.03 251 GLY A C 1
ATOM 2025 O O . GLY A 1 251 ? 20.158 0.967 39.825 1.00 50.03 251 GLY A O 1
ATOM 2026 N N . GLU A 1 252 ? 19.076 -0.202 41.412 1.00 51.94 252 GLU A N 1
ATOM 2027 C CA . GLU A 1 252 ? 19.802 -1.462 41.177 1.00 51.94 252 GLU A CA 1
ATOM 2028 C C . GLU A 1 252 ? 19.145 -2.330 40.092 1.00 51.94 252 GLU A C 1
ATOM 2030 O O 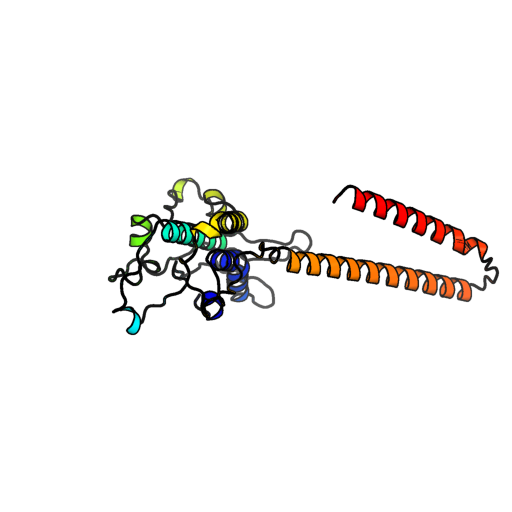. GLU A 1 252 ? 19.863 -2.909 39.279 1.00 51.94 252 GLU A O 1
ATOM 2035 N N . GLU A 1 253 ? 17.811 -2.343 39.979 1.00 46.84 253 GLU A N 1
ATOM 2036 C CA . GLU A 1 253 ? 17.108 -3.042 38.882 1.00 46.84 253 GLU A CA 1
ATOM 2037 C C . GLU A 1 253 ? 17.435 -2.450 37.499 1.00 46.84 253 GLU A C 1
ATOM 2039 O O . GLU A 1 253 ? 17.611 -3.181 36.521 1.00 46.84 253 GLU A O 1
ATOM 2044 N N . LEU A 1 254 ? 17.633 -1.131 37.422 1.00 43.91 254 LEU A N 1
ATOM 2045 C CA . LEU A 1 254 ? 18.066 -0.441 36.201 1.00 43.91 254 LEU A CA 1
ATOM 2046 C C . LEU A 1 254 ? 19.511 -0.768 35.784 1.00 43.91 254 LEU A C 1
ATOM 2048 O O . LEU A 1 254 ? 19.840 -0.617 34.613 1.00 43.91 254 LEU A O 1
ATOM 2052 N N . LYS A 1 255 ? 20.370 -1.247 36.696 1.00 48.69 255 LYS A N 1
ATOM 2053 C CA . LYS A 1 255 ? 21.742 -1.682 36.367 1.00 48.69 255 LYS A CA 1
ATOM 2054 C C . LYS A 1 255 ? 21.833 -3.123 35.867 1.00 48.69 255 LYS A C 1
ATOM 2056 O O . LYS A 1 255 ? 22.850 -3.473 35.283 1.00 48.69 255 LYS A O 1
ATOM 2061 N N . MET A 1 256 ? 20.812 -3.948 36.098 1.00 45.56 256 MET A N 1
ATOM 2062 C CA . MET A 1 256 ? 20.753 -5.325 35.583 1.00 45.56 256 MET A CA 1
ATOM 2063 C C . MET A 1 256 ? 20.060 -5.431 34.217 1.00 45.56 256 MET A C 1
ATOM 2065 O O . MET A 1 256 ? 20.011 -6.516 33.647 1.00 45.56 256 MET A O 1
ATOM 2069 N N . SER A 1 257 ? 19.517 -4.320 33.712 1.00 44.09 257 SER A N 1
ATOM 2070 C CA . SER A 1 257 ? 18.700 -4.266 32.492 1.00 44.09 257 SER A CA 1
ATOM 2071 C C . SER A 1 257 ? 19.382 -3.518 31.332 1.00 44.09 257 SER A C 1
ATOM 2073 O O . SER A 1 257 ? 18.711 -3.186 30.356 1.00 44.09 257 SER A O 1
ATOM 2075 N N . VAL A 1 258 ? 20.687 -3.228 31.449 1.00 44.19 258 VAL A N 1
ATOM 2076 C CA . VAL A 1 258 ? 21.545 -2.622 30.410 1.00 44.19 258 VAL A CA 1
ATOM 2077 C C . VAL A 1 258 ? 22.633 -3.609 30.017 1.00 44.19 258 VAL A C 1
ATOM 2079 O O . VAL A 1 258 ? 23.257 -4.169 30.946 1.00 44.19 258 VAL A O 1
#

pLDDT: mean 78.67, std 16.11, range [39.97, 97.19]

Organism: NCBI:txid172671

InterPro domains:
  IPR017853 Glycoside hydrolase superfamily [SSF51445] (31-134)